Protein AF-A0A3B8ZBS7-F1 (afdb_monomer)

Radius of gyration: 27.01 Å; Cα contacts (8 Å, |Δi|>4): 220; chains: 1; bounding box: 91×48×86 Å

Secondary structure (DSSP, 8-state):
--HHHHHHHHHH-HHHHHHHHHHHHHHHHHHHHHTT-S-TTGGGS--HHHHHHHHHHHHHS-HHHHHHHH-HHHHHHHHHHHHHHHH-HHHHHHHHHHHHHHHHHHHHHTT-S-HHHHHHHHHHTT-GGGHHHHHHHHHHHHHHTTHHHHHHHHHHHHHHHHHHS-THHHHHHHHHHHHHHHHHHHHHHHHS-S-GGGGHHHHHHHT-TTTHHHHHHHHHTTT-HHHHHHHHHHHHHHHHHT-TTT--TT-HHHHHHHHHHHHHHHHHHHHHHHHHHHHTTS-SS----------------HHHHHHHHHHHHHHHHTT-S-TTS----TTS-S--------

pLDDT: mean 75.58, std 16.88, range [32.09, 94.12]

Structure (mmCIF, N/CA/C/O backbone):
data_AF-A0A3B8ZBS7-F1
#
_entry.id   AF-A0A3B8ZBS7-F1
#
loop_
_atom_site.group_PDB
_atom_site.id
_atom_site.type_symbol
_atom_site.label_atom_id
_atom_site.label_alt_id
_atom_site.label_comp_id
_atom_site.label_asym_id
_atom_site.label_entity_id
_atom_site.label_seq_id
_atom_site.pdbx_PDB_ins_code
_atom_site.Cartn_x
_atom_site.Cartn_y
_atom_site.Cartn_z
_atom_site.occupancy
_atom_site.B_iso_or_equiv
_atom_site.auth_seq_id
_atom_site.auth_comp_id
_atom_site.auth_asym_id
_atom_site.auth_atom_id
_atom_site.pdbx_PDB_model_num
ATOM 1 N N . GLN A 1 1 ? -24.365 -23.928 38.817 1.00 59.25 1 GLN A N 1
ATOM 2 C CA . GLN A 1 1 ? -25.110 -22.772 39.366 1.00 59.25 1 GLN A CA 1
ATOM 3 C C . GLN A 1 1 ? -26.061 -22.275 38.293 1.00 59.25 1 GLN A C 1
ATOM 5 O O . GLN A 1 1 ? -25.621 -22.115 37.160 1.00 59.25 1 GLN A O 1
ATOM 10 N N . SER A 1 2 ? -27.344 -22.111 38.612 1.00 76.88 2 SER A N 1
ATOM 11 C CA . SER A 1 2 ? -28.356 -21.689 37.639 1.00 76.88 2 SER A CA 1
ATOM 12 C C . SER A 1 2 ? -28.142 -20.222 37.246 1.00 76.88 2 SER A C 1
ATOM 14 O O . SER A 1 2 ? -27.811 -19.394 38.093 1.00 76.88 2 SER A O 1
ATOM 16 N N . PHE A 1 3 ? -28.347 -19.875 35.971 1.00 76.06 3 PHE A N 1
A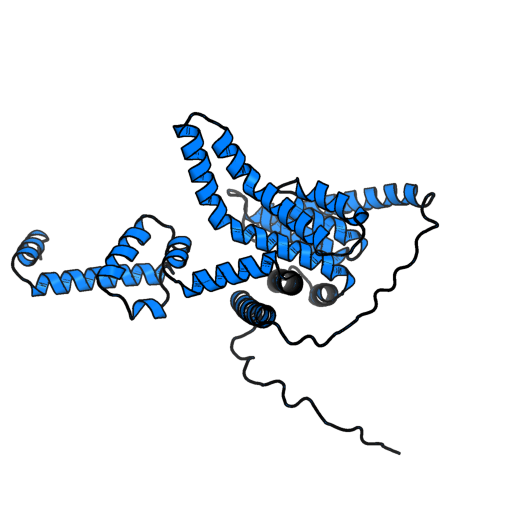TOM 17 C CA . PHE A 1 3 ? -28.244 -18.497 35.455 1.00 76.06 3 PHE A CA 1
ATOM 18 C C . PHE A 1 3 ? -29.129 -17.507 36.242 1.00 76.06 3 PHE A C 1
ATOM 20 O O . PHE A 1 3 ? -28.772 -16.344 36.432 1.00 76.06 3 PHE A O 1
ATOM 27 N N . ARG A 1 4 ? -30.257 -17.992 36.782 1.00 76.00 4 ARG A N 1
ATOM 28 C CA . ARG A 1 4 ? -31.161 -17.222 37.650 1.00 76.00 4 ARG A CA 1
ATOM 29 C C . ARG A 1 4 ? -30.526 -16.822 38.986 1.00 76.00 4 ARG A C 1
ATOM 31 O O . ARG A 1 4 ? -30.720 -15.688 39.420 1.00 76.00 4 ARG A O 1
ATOM 38 N N . ASP A 1 5 ? -29.729 -17.697 39.596 1.00 76.94 5 ASP A N 1
ATOM 39 C CA . ASP A 1 5 ? -29.066 -17.411 40.877 1.00 76.94 5 ASP A CA 1
ATOM 40 C C . ASP A 1 5 ? -27.982 -16.341 40.707 1.00 76.94 5 ASP A C 1
ATOM 42 O O . ASP A 1 5 ? -27.814 -15.464 41.556 1.00 76.94 5 ASP A O 1
ATOM 46 N N . GLN A 1 6 ? -27.294 -16.357 39.561 1.00 73.38 6 GLN A N 1
ATOM 47 C CA . GLN A 1 6 ? -26.292 -15.350 39.209 1.00 73.38 6 GLN A CA 1
ATOM 48 C C . GLN A 1 6 ? -26.925 -13.969 38.986 1.00 73.38 6 GLN A C 1
ATOM 50 O O . GLN A 1 6 ? -26.399 -12.975 39.484 1.00 73.38 6 GLN A O 1
ATOM 55 N N . LEU A 1 7 ? -28.080 -13.887 38.314 1.00 75.19 7 LEU A N 1
ATOM 56 C CA . LEU A 1 7 ? -28.812 -12.623 38.138 1.00 75.19 7 LEU A CA 1
ATOM 57 C C . LEU A 1 7 ? -29.302 -12.042 39.474 1.00 75.19 7 LEU A C 1
ATOM 59 O O . LEU A 1 7 ? -29.168 -10.840 39.710 1.00 75.19 7 LEU A O 1
ATOM 63 N N . GLY A 1 8 ? -29.799 -12.890 40.381 1.00 75.25 8 GLY A N 1
ATOM 64 C CA . GLY A 1 8 ? -30.210 -12.465 41.722 1.00 75.25 8 GLY A CA 1
ATOM 65 C C . GLY A 1 8 ? -29.054 -11.891 42.552 1.00 75.25 8 GLY A C 1
ATOM 66 O O . GLY A 1 8 ? -29.226 -10.891 43.254 1.00 75.25 8 GLY A O 1
ATOM 67 N N . GLN A 1 9 ? -27.856 -12.472 42.434 1.00 74.62 9 GLN A N 1
ATOM 68 C CA . GLN A 1 9 ? -26.653 -11.984 43.118 1.00 74.62 9 GLN A CA 1
ATOM 69 C C . GLN A 1 9 ? -26.124 -10.666 42.536 1.00 74.62 9 GLN A C 1
ATOM 71 O O . GLN A 1 9 ? -25.677 -9.811 43.301 1.00 74.62 9 GLN A O 1
ATOM 76 N N . ILE A 1 10 ? -26.252 -10.445 41.221 1.00 76.56 10 ILE A N 1
ATOM 77 C CA . ILE A 1 10 ? -25.898 -9.167 40.573 1.00 76.56 10 ILE A CA 1
ATOM 78 C C . ILE A 1 10 ? -26.710 -8.009 41.162 1.00 76.56 10 ILE A C 1
ATOM 80 O O . ILE A 1 10 ? -26.159 -6.939 41.408 1.00 76.56 10 ILE A O 1
ATOM 84 N N . CYS A 1 11 ? -28.001 -8.193 41.429 1.00 76.31 11 CYS A N 1
ATOM 85 C CA . CYS A 1 11 ? -28.818 -7.123 42.005 1.00 76.31 11 CYS A CA 1
ATOM 86 C C . CYS A 1 11 ? -28.497 -6.859 43.485 1.00 76.31 11 CYS A C 1
ATOM 88 O O . CYS A 1 11 ? -28.577 -5.713 43.928 1.00 76.31 11 CYS A O 1
ATOM 90 N N . ARG A 1 12 ? -28.120 -7.894 44.248 1.00 82.88 12 ARG A N 1
ATOM 91 C CA . ARG A 1 12 ? -28.005 -7.812 45.714 1.00 82.88 12 ARG A CA 1
ATOM 92 C C . ARG A 1 12 ? -26.617 -7.441 46.226 1.00 82.88 12 ARG A C 1
ATOM 94 O O . ARG A 1 12 ? -26.536 -6.730 47.222 1.00 82.88 12 ARG A O 1
ATOM 101 N N . SER A 1 13 ? -25.528 -7.867 45.581 1.00 87.31 13 SER A N 1
ATOM 102 C CA . SER A 1 13 ? -24.177 -7.639 46.116 1.00 87.31 13 SER A CA 1
ATOM 103 C C . SER A 1 13 ? -23.327 -6.715 45.238 1.00 87.31 13 SER A C 1
ATOM 105 O O . SER A 1 13 ? -23.256 -6.800 44.009 1.00 87.31 13 SER A O 1
ATOM 107 N N . ARG A 1 14 ? -22.680 -5.739 45.884 1.00 86.50 14 ARG A N 1
ATOM 108 C CA . ARG A 1 14 ? -21.800 -4.766 45.216 1.00 86.50 14 ARG A CA 1
ATOM 109 C C . ARG A 1 14 ? -20.500 -5.415 44.740 1.00 86.50 14 ARG A C 1
ATOM 111 O O . ARG A 1 14 ? -20.030 -5.091 43.653 1.00 86.50 14 ARG A O 1
ATOM 118 N N . GLU A 1 15 ? -19.957 -6.338 45.523 1.00 85.69 15 GLU A N 1
ATOM 119 C CA . GLU A 1 15 ? -18.716 -7.051 45.209 1.00 85.69 15 GLU A CA 1
ATOM 120 C C . GLU A 1 15 ? -18.878 -7.966 43.997 1.00 85.69 15 GLU A C 1
ATOM 122 O O . GLU A 1 15 ? -18.064 -7.909 43.076 1.00 85.69 15 GLU A O 1
ATOM 127 N N . PHE A 1 16 ? -19.979 -8.722 43.921 1.00 85.00 16 PHE A N 1
ATOM 128 C CA . PHE A 1 16 ? -20.250 -9.582 42.769 1.00 85.00 16 PHE A CA 1
ATOM 129 C C . PHE A 1 16 ? -20.405 -8.767 41.483 1.00 85.00 16 PHE A C 1
ATOM 131 O O . PHE A 1 16 ? -19.836 -9.128 40.456 1.00 85.00 16 PHE A O 1
ATOM 138 N N . ARG A 1 17 ? -21.086 -7.610 41.535 1.00 83.94 17 ARG A N 1
ATOM 139 C CA . ARG A 1 17 ? -21.149 -6.671 40.399 1.00 83.94 17 ARG A CA 1
ATOM 140 C C . ARG A 1 17 ? -19.770 -6.199 39.954 1.00 83.94 17 ARG A C 1
ATOM 142 O O . ARG A 1 17 ? -19.512 -6.123 38.754 1.00 83.94 17 ARG A O 1
ATOM 149 N N . GLN A 1 18 ? -18.885 -5.873 40.896 1.00 86.69 18 GLN A N 1
ATOM 150 C CA . GLN A 1 18 ? -17.526 -5.437 40.572 1.00 86.69 18 GLN A CA 1
ATOM 151 C C . GLN A 1 18 ? -16.706 -6.564 39.943 1.00 86.69 18 GLN A C 1
ATOM 153 O O . GLN A 1 18 ? -16.075 -6.334 38.913 1.00 86.69 18 GLN A O 1
ATOM 158 N N . GLN A 1 19 ? -16.770 -7.776 40.496 1.00 87.31 19 GLN A N 1
ATOM 159 C CA . GLN A 1 19 ? -16.069 -8.942 39.956 1.00 87.31 19 GLN A CA 1
ATOM 160 C C . GLN A 1 19 ? -16.598 -9.341 38.571 1.00 87.31 19 GLN A C 1
ATOM 162 O O . GLN A 1 19 ? -15.808 -9.586 37.660 1.00 87.31 19 GLN A O 1
ATOM 167 N N . ALA A 1 20 ? -17.919 -9.353 38.371 1.00 86.12 20 ALA A N 1
ATOM 168 C CA . ALA A 1 20 ? -18.532 -9.644 37.075 1.00 86.12 20 ALA A CA 1
ATOM 169 C C . ALA A 1 20 ? -18.132 -8.605 36.015 1.00 86.12 20 ALA A C 1
ATOM 171 O O . ALA A 1 20 ? -17.733 -8.967 34.909 1.00 86.12 20 ALA A O 1
ATOM 172 N N . CYS A 1 21 ? -18.153 -7.319 36.377 1.00 87.00 21 CYS A N 1
ATOM 173 C CA . CYS A 1 21 ? -17.716 -6.233 35.502 1.00 87.00 21 CYS A CA 1
ATOM 174 C C . CYS A 1 21 ? -16.225 -6.351 35.146 1.00 87.00 21 CYS A C 1
ATOM 176 O O . CYS A 1 21 ? -15.863 -6.230 33.980 1.00 87.00 21 CYS A O 1
ATOM 178 N N . GLN A 1 22 ? -15.358 -6.660 36.116 1.00 87.88 22 GLN A N 1
ATOM 179 C CA . GLN A 1 22 ? -13.926 -6.870 35.872 1.00 87.88 22 GLN A CA 1
ATOM 180 C C . GLN A 1 22 ? -13.660 -8.064 34.950 1.00 87.88 22 GLN A C 1
ATOM 182 O O . GLN A 1 22 ? -12.844 -7.948 34.038 1.00 87.88 22 GLN A O 1
ATOM 187 N N . ARG A 1 23 ? -14.363 -9.186 35.145 1.00 88.25 23 ARG A N 1
ATOM 188 C CA . ARG A 1 23 ? -14.248 -10.368 34.274 1.00 88.25 23 ARG A CA 1
ATOM 189 C C . ARG A 1 23 ? -14.669 -10.055 32.843 1.00 88.25 23 ARG A C 1
ATOM 191 O O . ARG A 1 23 ? -13.954 -10.411 31.912 1.00 88.25 23 ARG A O 1
ATOM 198 N N . TRP A 1 24 ? -15.788 -9.356 32.675 1.00 89.06 24 TRP A N 1
ATOM 199 C CA . TRP A 1 24 ? -16.268 -8.941 31.359 1.00 89.06 24 TRP A CA 1
ATOM 200 C C . TRP A 1 24 ? -15.286 -7.990 30.661 1.00 89.06 24 TRP A C 1
ATOM 202 O O . TRP A 1 24 ? -14.886 -8.240 29.526 1.00 89.06 24 TRP A O 1
ATOM 212 N N . ILE A 1 25 ? -14.818 -6.959 31.369 1.00 88.81 25 ILE A N 1
ATOM 213 C CA . ILE A 1 25 ? -13.809 -6.016 30.870 1.00 88.81 25 ILE A CA 1
ATOM 214 C C . ILE A 1 25 ? -12.517 -6.748 30.462 1.00 88.81 25 ILE A C 1
ATOM 216 O O . ILE A 1 25 ? -11.933 -6.436 29.424 1.00 88.81 25 ILE A O 1
ATOM 220 N N . ALA A 1 26 ? -12.064 -7.720 31.258 1.00 88.38 26 ALA A N 1
ATOM 221 C CA . ALA A 1 26 ? -10.860 -8.496 30.971 1.00 88.38 26 ALA A CA 1
ATOM 222 C C . ALA A 1 26 ? -11.019 -9.393 29.733 1.00 88.38 26 ALA A C 1
ATOM 224 O O . ALA A 1 26 ? -10.100 -9.461 28.915 1.00 88.38 26 ALA A O 1
ATOM 225 N N . ALA A 1 27 ? -12.177 -10.041 29.573 1.00 90.31 27 ALA A N 1
ATOM 226 C CA . ALA A 1 27 ? -12.484 -10.864 28.405 1.00 90.31 27 ALA A CA 1
ATOM 227 C C . ALA A 1 27 ? -12.485 -10.026 27.118 1.00 90.31 27 ALA A C 1
ATOM 229 O O . ALA A 1 27 ? -11.786 -10.359 26.161 1.00 90.31 27 ALA A O 1
ATOM 230 N N . GLU A 1 28 ? -13.178 -8.887 27.136 1.00 91.19 28 GLU A N 1
ATOM 231 C CA . GLU A 1 28 ? -13.269 -7.979 25.991 1.00 91.19 28 GLU A CA 1
ATOM 232 C C . GLU A 1 28 ? -11.895 -7.377 25.633 1.00 91.19 28 GLU A C 1
ATOM 234 O O . GLU A 1 28 ? -11.507 -7.316 24.467 1.00 91.19 28 GLU A O 1
ATOM 239 N N . MET A 1 29 ? -11.090 -7.003 26.635 1.00 88.94 29 MET A N 1
ATOM 240 C CA . MET A 1 29 ? -9.715 -6.550 26.399 1.00 88.94 29 MET A CA 1
ATOM 241 C C . MET A 1 29 ? -8.823 -7.636 25.788 1.00 88.94 29 MET A C 1
ATOM 243 O O . MET A 1 29 ? -7.926 -7.308 25.008 1.00 88.94 29 MET A O 1
ATOM 247 N N . SER A 1 30 ? -9.032 -8.906 26.141 1.00 88.44 30 SER A N 1
ATOM 248 C CA . SER A 1 30 ? -8.294 -10.025 25.547 1.00 88.44 30 SER A CA 1
ATOM 249 C C . SER A 1 30 ? -8.670 -10.203 24.074 1.00 88.44 30 SER A C 1
ATOM 251 O O . SER A 1 30 ? -7.783 -10.276 23.218 1.00 88.44 30 SER A O 1
ATOM 253 N N . ASP A 1 31 ? -9.965 -10.132 23.752 1.00 89.62 31 ASP A N 1
ATOM 254 C CA . ASP A 1 31 ? -10.441 -10.156 22.366 1.00 89.62 31 ASP A CA 1
ATOM 255 C C . ASP A 1 31 ? -9.852 -8.999 21.546 1.00 89.62 31 ASP A C 1
ATOM 257 O O . ASP A 1 31 ? -9.275 -9.207 20.475 1.00 89.62 31 ASP A O 1
ATOM 261 N N . TRP A 1 32 ? -9.866 -7.778 22.085 1.00 90.31 32 TRP A N 1
ATOM 262 C CA . TRP A 1 32 ? -9.289 -6.618 21.407 1.00 90.31 32 TRP A CA 1
ATOM 263 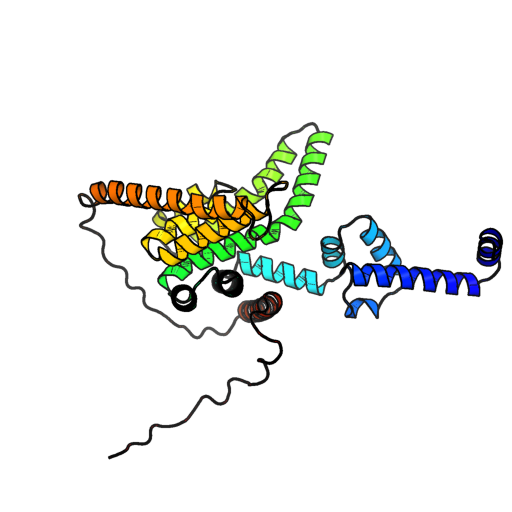C C . TRP A 1 32 ? -7.779 -6.742 21.177 1.00 90.31 32 TRP A C 1
ATOM 265 O O . TRP A 1 32 ? -7.276 -6.265 20.153 1.00 90.31 32 TRP A O 1
ATOM 275 N N . LYS A 1 33 ? -7.045 -7.386 22.088 1.00 88.56 33 LYS A N 1
ATOM 276 C CA . LYS A 1 33 ? -5.618 -7.685 21.893 1.00 88.56 33 LYS A CA 1
ATOM 277 C C . LYS A 1 33 ? -5.418 -8.701 20.773 1.00 88.56 33 LYS A C 1
ATOM 279 O O . LYS A 1 33 ? -4.600 -8.455 19.888 1.00 88.56 33 LYS A O 1
ATOM 284 N N . SER A 1 34 ? -6.194 -9.785 20.770 1.00 88.12 34 SER A N 1
ATOM 285 C CA . SER A 1 34 ? -6.122 -10.816 19.725 1.00 88.12 34 SER A CA 1
ATOM 286 C C . SER A 1 34 ? -6.442 -10.240 18.338 1.00 88.12 34 SER A C 1
ATOM 288 O O . SER A 1 34 ? -5.714 -10.465 17.373 1.00 88.12 34 SER A O 1
ATOM 290 N N . SER A 1 35 ? -7.441 -9.357 18.274 1.00 86.62 35 SER A N 1
ATOM 291 C CA . SER A 1 35 ? -7.880 -8.655 17.067 1.00 86.62 35 SER A CA 1
ATOM 292 C C . SER A 1 35 ? -6.981 -7.477 16.660 1.00 86.62 35 SER A C 1
ATOM 294 O O . SER A 1 35 ? -7.324 -6.738 15.734 1.00 86.62 35 SER A O 1
ATOM 296 N N . GLN A 1 36 ? -5.853 -7.244 17.346 1.00 87.00 36 GLN A N 1
ATOM 297 C CA . GLN A 1 36 ? -4.920 -6.136 17.077 1.00 87.00 36 GLN A CA 1
ATOM 298 C C . GLN A 1 36 ? -5.576 -4.742 17.122 1.00 87.00 36 GLN A C 1
ATOM 300 O O . GLN A 1 36 ? -5.103 -3.794 16.484 1.00 87.00 36 GLN A O 1
ATOM 305 N N . ARG A 1 37 ? -6.670 -4.605 17.882 1.00 85.81 37 ARG A N 1
ATOM 306 C CA . ARG A 1 37 ? -7.435 -3.362 18.057 1.00 85.81 37 ARG A CA 1
ATOM 307 C C . ARG A 1 37 ? -6.721 -2.370 18.969 1.00 85.81 37 ARG A C 1
ATOM 309 O O . ARG A 1 37 ? -6.857 -1.167 18.772 1.00 85.81 37 ARG A O 1
ATOM 316 N N . ILE A 1 38 ? -5.980 -2.868 19.955 1.00 86.19 38 ILE A N 1
ATOM 317 C CA . ILE A 1 38 ? -5.337 -2.061 20.996 1.00 86.19 38 ILE A CA 1
ATOM 318 C C . ILE A 1 38 ? -3.868 -2.462 21.110 1.00 86.19 38 ILE A C 1
ATOM 320 O O . ILE A 1 38 ? -3.530 -3.643 21.068 1.00 86.19 38 ILE A O 1
ATOM 324 N N . SER A 1 39 ? -2.994 -1.466 21.261 1.00 80.19 39 SER A N 1
ATOM 325 C CA . SER A 1 39 ? -1.572 -1.681 21.533 1.00 80.19 39 SER A CA 1
ATOM 326 C C . SER A 1 39 ? -1.355 -2.217 22.960 1.00 80.19 39 SER A C 1
ATOM 328 O O . SER A 1 39 ? -2.041 -1.767 23.886 1.00 80.19 39 SER A O 1
ATOM 330 N N . PRO A 1 40 ? -0.368 -3.104 23.195 1.00 74.31 40 PRO A N 1
ATOM 331 C CA . PRO A 1 40 ? -0.015 -3.564 24.540 1.00 74.31 40 PRO A CA 1
ATOM 332 C C . PRO A 1 40 ? 0.214 -2.407 25.523 1.00 74.31 40 PRO A C 1
ATOM 334 O O . PRO A 1 40 ? -0.211 -2.491 26.676 1.00 74.31 40 PRO A O 1
ATOM 337 N N . ALA A 1 41 ? 0.796 -1.300 25.047 1.00 74.56 41 ALA A N 1
ATOM 338 C CA . ALA A 1 41 ? 1.061 -0.102 25.841 1.00 74.56 41 ALA A CA 1
ATOM 339 C C . ALA A 1 41 ? -0.225 0.568 26.359 1.00 74.56 41 ALA A C 1
ATOM 341 O O . ALA A 1 41 ? -0.311 0.922 27.531 1.00 74.56 41 ALA A O 1
ATOM 342 N N . ILE A 1 42 ? -1.257 0.671 25.514 1.00 72.38 42 ILE A N 1
ATOM 343 C CA . ILE A 1 42 ? -2.534 1.321 25.856 1.00 72.38 42 ILE A CA 1
ATOM 344 C C . ILE A 1 42 ? -3.331 0.469 26.853 1.00 72.38 42 ILE A C 1
ATOM 346 O O . ILE A 1 42 ? -4.042 1.007 27.701 1.00 72.38 42 ILE A O 1
ATOM 350 N N . SER A 1 43 ? -3.172 -0.859 26.810 1.00 70.56 43 SER A N 1
ATOM 351 C CA . SER A 1 43 ? -3.912 -1.778 27.686 1.00 70.56 43 SER A CA 1
ATOM 352 C C . SER A 1 43 ? -3.642 -1.590 29.187 1.00 70.56 43 SER A C 1
ATOM 354 O O . SER A 1 43 ? -4.433 -2.052 30.002 1.00 70.56 43 SER A O 1
ATOM 356 N N . ARG A 1 44 ? -2.566 -0.883 29.563 1.00 70.62 44 ARG A N 1
ATOM 357 C CA . ARG A 1 44 ? -2.204 -0.610 30.964 1.00 70.62 44 ARG A CA 1
ATOM 358 C C . ARG A 1 44 ? -2.876 0.639 31.547 1.00 70.62 44 ARG A C 1
ATOM 360 O O . ARG A 1 44 ? -2.867 0.811 32.758 1.00 70.62 44 ARG A O 1
ATOM 367 N N . THR A 1 45 ? -3.466 1.504 30.719 1.00 75.44 45 THR A N 1
ATOM 368 C CA . THR A 1 45 ? -3.952 2.841 31.133 1.00 75.44 45 THR A CA 1
ATOM 369 C C . THR A 1 45 ? -5.465 3.016 30.935 1.00 75.44 45 THR A C 1
ATOM 371 O O . THR A 1 45 ? -5.962 4.131 30.730 1.00 75.44 45 THR A O 1
ATOM 374 N N . PHE A 1 46 ? -6.217 1.911 30.951 1.00 75.38 46 PHE A N 1
ATOM 375 C CA . PHE A 1 46 ? -7.657 1.916 30.704 1.00 75.38 46 PHE A CA 1
ATOM 376 C C . PHE A 1 46 ? -8.446 2.430 31.912 1.00 75.38 46 PHE A C 1
ATOM 378 O O . PHE A 1 46 ? -8.566 1.759 32.934 1.00 75.38 46 PHE A O 1
ATOM 385 N N . SER A 1 47 ? -9.044 3.614 31.772 1.00 82.62 47 SER A N 1
ATOM 386 C CA . SER A 1 47 ? -10.120 4.062 32.658 1.00 82.62 47 SER A CA 1
ATOM 387 C C . SER A 1 47 ? -11.453 3.430 32.237 1.00 82.62 47 SER A C 1
ATOM 389 O O . SER A 1 47 ? -11.638 3.053 31.076 1.00 82.62 47 SER A O 1
ATOM 391 N N . ARG A 1 48 ? -12.432 3.373 33.152 1.00 81.31 48 ARG A N 1
ATOM 392 C CA . ARG A 1 48 ? -13.796 2.893 32.843 1.00 81.31 48 ARG A CA 1
ATOM 393 C C . ARG A 1 48 ? -14.472 3.691 31.720 1.00 81.31 48 ARG A C 1
ATOM 395 O O . ARG A 1 48 ? -15.193 3.120 30.911 1.00 81.31 48 ARG A O 1
ATOM 402 N N . THR A 1 49 ? -14.206 4.994 31.633 1.00 84.12 49 THR A N 1
ATOM 403 C CA . THR A 1 49 ? -14.731 5.854 30.561 1.00 84.12 49 THR A CA 1
ATOM 404 C C . THR A 1 49 ? -14.121 5.521 29.202 1.00 84.12 49 THR A C 1
ATOM 406 O O . THR A 1 49 ? -14.849 5.367 28.223 1.00 84.12 49 THR A O 1
ATOM 409 N N . LYS A 1 50 ? -12.797 5.318 29.140 1.00 85.00 50 LYS A N 1
ATOM 410 C CA . LYS A 1 50 ? -12.116 4.862 27.920 1.00 85.00 50 LYS A CA 1
ATOM 411 C C . LYS A 1 50 ? -12.627 3.490 27.492 1.00 85.00 50 LYS A C 1
ATOM 413 O O . LYS A 1 50 ? -12.858 3.288 26.307 1.00 85.00 50 LYS A O 1
ATOM 418 N N . PHE A 1 51 ? -12.874 2.587 28.443 1.00 87.75 51 PHE A N 1
ATOM 419 C CA . PHE A 1 51 ? -13.483 1.290 28.157 1.00 87.75 51 PHE A CA 1
ATOM 420 C C . PHE A 1 51 ? -14.814 1.425 27.407 1.00 87.75 51 PHE A C 1
ATOM 422 O O . PHE A 1 51 ? -14.967 0.813 26.354 1.00 87.75 51 PHE A O 1
ATOM 429 N N . GLY A 1 52 ? -15.729 2.276 27.882 1.00 88.81 52 GLY A N 1
ATOM 430 C CA . GLY A 1 52 ? -17.010 2.508 27.205 1.00 88.81 52 GLY A CA 1
ATOM 431 C C . GLY A 1 52 ? -16.854 3.019 25.766 1.00 88.81 52 GLY A C 1
ATOM 432 O O . GLY A 1 52 ? -17.510 2.512 24.859 1.00 88.81 52 GLY A O 1
ATOM 433 N N . ILE A 1 53 ? -15.936 3.965 25.536 1.00 88.94 53 ILE A N 1
ATOM 434 C CA . ILE A 1 53 ? -15.650 4.500 24.191 1.00 88.94 53 ILE A CA 1
ATOM 435 C C . ILE A 1 53 ? -15.080 3.408 23.276 1.00 88.94 53 ILE A C 1
ATOM 437 O O . ILE A 1 53 ? -15.540 3.241 22.148 1.00 88.94 53 ILE A O 1
ATOM 441 N N . HIS A 1 54 ? -14.097 2.646 23.758 1.00 90.00 54 HIS A N 1
ATOM 442 C CA . HIS A 1 54 ? -13.492 1.549 23.003 1.00 90.00 54 HIS A CA 1
ATOM 443 C C . HIS A 1 54 ? -14.493 0.436 22.687 1.00 90.00 54 HIS A C 1
ATOM 445 O O . HIS A 1 54 ? -14.456 -0.114 21.592 1.00 90.00 54 HIS A O 1
ATOM 451 N N . TRP A 1 55 ? -15.415 0.148 23.604 1.00 91.88 55 TRP A N 1
ATOM 452 C CA . TRP A 1 55 ? -16.490 -0.813 23.387 1.00 91.88 55 TRP A CA 1
ATOM 453 C C . TRP A 1 55 ? -17.481 -0.347 22.319 1.00 91.88 55 TRP A C 1
ATOM 455 O O . TRP A 1 55 ? -17.814 -1.096 21.401 1.00 91.88 55 TRP A O 1
ATOM 465 N N . LEU A 1 56 ? -17.889 0.922 22.356 1.00 91.50 56 LEU A N 1
ATOM 466 C CA . LEU A 1 56 ? -18.762 1.476 21.321 1.00 91.50 56 LEU A CA 1
ATOM 467 C C . LEU A 1 56 ? -18.078 1.466 19.941 1.00 91.50 56 LEU A C 1
ATOM 469 O O . LEU A 1 56 ? -18.684 1.113 18.923 1.00 91.50 56 LEU A O 1
ATOM 473 N N . LEU A 1 57 ? -16.791 1.818 19.898 1.00 88.38 57 LEU A N 1
ATOM 474 C CA . LEU A 1 57 ? -16.005 1.807 18.667 1.00 88.38 57 LEU A CA 1
ATOM 475 C C . LEU A 1 57 ? -15.717 0.391 18.161 1.00 88.38 57 LEU A C 1
ATOM 477 O O . LEU A 1 57 ? -15.687 0.187 16.946 1.00 88.38 57 LEU A O 1
ATOM 481 N N . SER A 1 58 ? -15.513 -0.593 19.041 1.00 91.00 58 SER A N 1
ATOM 482 C CA . SER A 1 58 ? -15.234 -1.973 18.627 1.00 91.00 58 SER A CA 1
ATOM 483 C C . SER A 1 58 ? -16.407 -2.573 17.851 1.00 91.00 58 SER A C 1
ATOM 485 O O . SER A 1 58 ? -16.184 -3.318 16.891 1.00 91.00 58 SER A O 1
ATOM 487 N N . ARG A 1 59 ? -17.634 -2.177 18.212 1.00 91.44 59 ARG A N 1
ATOM 488 C CA . ARG A 1 59 ? -18.874 -2.629 17.578 1.00 91.44 59 ARG A CA 1
ATOM 489 C C . ARG A 1 59 ? -19.156 -1.960 16.237 1.00 91.44 59 ARG A C 1
ATOM 491 O O . ARG A 1 59 ? -19.684 -2.603 15.338 1.00 91.44 59 ARG A O 1
ATOM 498 N N . THR A 1 60 ? -18.811 -0.683 16.108 1.00 88.50 60 THR A N 1
ATOM 499 C CA . THR A 1 60 ? -19.123 0.124 14.918 1.00 88.50 60 THR A CA 1
ATOM 500 C C . THR A 1 60 ? -18.018 0.098 13.869 1.00 88.50 60 THR A C 1
ATOM 502 O O . THR A 1 60 ? -18.291 0.286 12.686 1.00 88.50 60 THR A O 1
ATOM 505 N N . THR A 1 61 ? -16.766 -0.142 14.272 1.00 86.19 61 THR A N 1
ATOM 506 C CA . THR A 1 61 ? -15.614 0.007 13.378 1.00 86.19 61 THR A CA 1
ATOM 507 C C . THR A 1 61 ? -14.789 -1.277 13.230 1.00 86.19 61 THR A C 1
ATOM 509 O O . THR A 1 61 ? -14.562 -2.008 14.203 1.00 86.19 61 THR A O 1
ATOM 512 N N . PRO A 1 62 ? -14.259 -1.554 12.021 1.00 87.56 62 PRO A N 1
ATOM 513 C CA . PRO A 1 62 ? -13.251 -2.589 11.809 1.00 87.56 62 PRO A CA 1
ATOM 514 C C . PRO A 1 62 ? -11.986 -2.354 12.654 1.00 87.56 62 PRO A C 1
ATOM 516 O O . PRO A 1 62 ? -11.640 -1.197 12.923 1.00 87.56 62 PRO A O 1
ATOM 519 N N . PRO A 1 63 ? -11.209 -3.405 12.987 1.00 86.31 63 PRO A N 1
ATOM 520 C CA . PRO A 1 63 ? -10.047 -3.291 13.872 1.00 86.31 63 PRO A CA 1
ATOM 521 C C . PRO A 1 63 ? -9.029 -2.211 13.487 1.00 86.31 63 PRO A C 1
ATOM 523 O O . PRO A 1 63 ? -8.499 -1.505 14.343 1.00 86.31 63 PRO A O 1
ATOM 526 N N . ARG A 1 64 ? -8.786 -2.036 12.182 1.00 82.75 64 ARG A N 1
ATOM 527 C CA . ARG A 1 64 ? -7.829 -1.049 11.658 1.00 82.75 64 ARG A CA 1
ATOM 528 C C . ARG A 1 64 ? -8.281 0.397 11.853 1.00 82.75 64 ARG A C 1
ATOM 530 O O . ARG A 1 64 ? -7.432 1.258 12.072 1.00 82.75 64 ARG A O 1
ATOM 537 N N . ILE A 1 65 ? -9.585 0.653 11.733 1.00 83.81 65 ILE A N 1
ATOM 538 C CA . ILE A 1 65 ? -10.173 1.987 11.912 1.00 83.81 65 ILE A CA 1
ATOM 539 C C . ILE A 1 65 ? -10.253 2.292 13.402 1.00 83.81 65 ILE A C 1
ATOM 541 O O . ILE A 1 65 ? -9.817 3.362 13.814 1.00 83.81 65 ILE A O 1
ATOM 545 N N . HIS A 1 66 ? -10.689 1.318 14.204 1.00 88.06 66 HIS A N 1
ATOM 546 C CA . HIS A 1 66 ? -10.693 1.428 15.658 1.00 88.06 66 HIS A CA 1
ATOM 547 C C . HIS A 1 66 ? -9.321 1.862 16.182 1.00 88.06 66 HIS A C 1
ATOM 549 O O . HIS A 1 66 ? -9.209 2.908 16.815 1.00 88.06 66 HIS A O 1
ATOM 555 N N . ARG A 1 67 ? -8.260 1.131 15.810 1.00 86.00 67 ARG A N 1
ATOM 556 C CA . ARG A 1 67 ? -6.891 1.449 16.232 1.00 86.00 67 ARG A CA 1
ATOM 557 C C . ARG A 1 67 ? -6.443 2.839 15.779 1.00 86.00 67 ARG A C 1
ATOM 559 O O . ARG A 1 67 ? -5.768 3.526 16.531 1.00 86.00 67 ARG A O 1
ATOM 566 N N . TRP A 1 68 ? -6.826 3.271 14.578 1.00 84.75 68 TRP A N 1
ATOM 567 C CA . TRP A 1 68 ? -6.496 4.610 14.075 1.00 84.75 68 TRP A CA 1
ATOM 568 C C . TRP A 1 68 ? -7.221 5.739 14.829 1.00 84.75 68 TRP A C 1
ATOM 570 O O . TRP A 1 68 ? -6.657 6.814 15.036 1.00 84.75 68 TRP A O 1
ATOM 580 N N . LEU A 1 69 ? -8.460 5.506 15.266 1.00 85.62 69 LEU A N 1
ATOM 581 C CA . LEU A 1 69 ? -9.222 6.475 16.057 1.00 85.62 69 LEU A CA 1
ATOM 582 C C . LEU A 1 69 ? -8.691 6.580 17.490 1.00 85.62 69 LEU A C 1
ATOM 584 O O . LEU A 1 69 ? -8.625 7.680 18.043 1.00 85.62 69 LEU A O 1
ATOM 588 N N . THR A 1 70 ? -8.279 5.460 18.077 1.00 86.50 70 THR A N 1
ATOM 589 C CA . THR A 1 70 ? -7.937 5.403 19.502 1.00 86.50 70 THR A CA 1
ATOM 590 C C . THR A 1 70 ? -6.463 5.646 19.796 1.00 86.50 70 THR A C 1
ATOM 592 O O . THR A 1 70 ? -6.135 6.206 20.837 1.00 86.50 70 THR A O 1
ATOM 595 N N . ASP A 1 71 ? -5.565 5.233 18.902 1.00 87.25 71 ASP A N 1
ATOM 596 C CA . ASP A 1 71 ? -4.122 5.375 19.088 1.00 87.25 71 ASP A CA 1
ATOM 597 C C . ASP A 1 71 ? -3.622 6.651 18.397 1.00 87.25 71 ASP A C 1
ATOM 599 O O . ASP A 1 71 ? -3.490 6.724 17.169 1.00 87.25 71 ASP A O 1
ATOM 603 N N . SER A 1 72 ? -3.364 7.689 19.197 1.00 85.00 72 SER A N 1
ATOM 604 C CA . SER A 1 72 ? -2.903 8.980 18.688 1.00 85.00 72 SER A CA 1
ATOM 605 C C . SER A 1 72 ? -1.519 8.902 18.052 1.00 85.00 72 SER A C 1
ATOM 607 O O . SER A 1 72 ? -1.278 9.634 17.094 1.00 85.00 72 SER A O 1
ATOM 609 N N . GLN A 1 73 ? -0.632 8.028 18.539 1.00 86.69 73 GLN A N 1
ATOM 610 C CA . GLN A 1 73 ? 0.719 7.880 17.993 1.00 86.69 73 GLN A CA 1
ATOM 611 C C . GLN A 1 73 ? 0.651 7.266 16.597 1.00 86.69 73 GLN A C 1
ATOM 613 O O . GLN A 1 73 ? 1.166 7.846 15.645 1.00 86.69 73 GLN A O 1
ATOM 618 N N . ILE A 1 74 ? -0.102 6.175 16.433 1.00 84.19 74 ILE A N 1
ATOM 619 C CA . ILE A 1 74 ? -0.299 5.545 15.117 1.00 84.19 74 ILE A CA 1
ATOM 620 C C . ILE A 1 74 ? -0.984 6.502 14.142 1.00 84.19 74 ILE A C 1
ATOM 622 O O . ILE A 1 74 ? -0.651 6.530 12.953 1.00 84.19 74 ILE A O 1
ATOM 626 N N . ARG A 1 75 ? -1.949 7.295 14.621 1.00 86.62 75 ARG A N 1
ATOM 627 C CA . ARG A 1 75 ? -2.591 8.323 13.799 1.00 86.62 75 ARG A CA 1
ATOM 628 C C . ARG A 1 75 ? -1.588 9.378 13.339 1.00 86.62 75 ARG A C 1
ATOM 630 O O . ARG A 1 75 ? -1.555 9.672 12.146 1.00 86.62 75 ARG A O 1
ATOM 637 N N . GLN A 1 76 ? -0.784 9.924 14.250 1.00 87.50 76 GLN A N 1
ATOM 638 C CA . GLN A 1 76 ? 0.238 10.923 13.929 1.00 87.50 76 GLN A CA 1
ATOM 639 C C . GLN A 1 76 ? 1.293 10.369 12.969 1.00 87.50 76 GLN A C 1
ATOM 641 O O . GLN A 1 76 ? 1.608 11.036 11.985 1.00 87.50 76 GLN A O 1
ATOM 646 N N . ASP A 1 77 ? 1.773 9.143 13.184 1.00 86.81 77 ASP A N 1
ATOM 647 C CA . ASP A 1 77 ? 2.738 8.492 12.295 1.00 86.81 77 ASP A CA 1
ATOM 648 C C . ASP A 1 77 ? 2.162 8.332 10.889 1.00 86.81 77 ASP A C 1
ATOM 650 O O . ASP A 1 77 ? 2.789 8.732 9.910 1.00 86.81 77 ASP A O 1
ATOM 654 N N . ARG A 1 78 ? 0.928 7.829 10.760 1.00 84.44 78 ARG A N 1
ATOM 655 C CA . ARG A 1 78 ? 0.280 7.679 9.448 1.00 84.44 78 ARG A CA 1
ATOM 656 C C . ARG A 1 78 ? 0.057 9.012 8.746 1.00 84.44 78 ARG A C 1
ATOM 658 O O . ARG A 1 78 ? 0.354 9.106 7.558 1.00 84.44 78 ARG A O 1
ATOM 665 N N . LEU A 1 79 ? -0.429 10.031 9.455 1.00 84.56 79 LEU A N 1
ATOM 666 C CA . LEU A 1 79 ? -0.616 11.367 8.882 1.00 84.56 79 LEU A CA 1
ATOM 667 C C . LEU A 1 79 ? 0.721 11.983 8.457 1.00 84.56 79 LEU A C 1
ATOM 669 O O . LEU A 1 79 ? 0.812 12.539 7.366 1.00 84.56 79 LEU A O 1
ATOM 673 N N . THR A 1 80 ? 1.771 11.815 9.262 1.00 87.94 80 THR A N 1
ATOM 674 C CA . THR A 1 80 ? 3.128 12.271 8.928 1.00 87.94 80 THR A CA 1
ATOM 675 C C . THR A 1 80 ? 3.655 11.552 7.689 1.00 87.94 80 THR A C 1
ATOM 677 O O . THR A 1 80 ? 4.136 12.212 6.772 1.00 87.94 80 THR A O 1
ATOM 680 N N . ARG A 1 81 ? 3.508 10.221 7.596 1.00 87.12 81 ARG A N 1
ATOM 681 C CA . ARG A 1 81 ? 3.866 9.451 6.387 1.00 87.12 81 ARG A CA 1
ATOM 682 C C . ARG A 1 81 ? 3.102 9.951 5.168 1.00 87.12 81 ARG A C 1
ATOM 684 O O . ARG A 1 81 ? 3.702 10.152 4.120 1.00 87.12 81 ARG A O 1
ATOM 691 N N . MET A 1 82 ? 1.793 10.164 5.292 1.00 82.38 82 MET A N 1
ATOM 692 C CA . MET A 1 82 ? 0.961 10.674 4.198 1.00 82.38 82 MET A CA 1
ATOM 693 C C . MET A 1 82 ? 1.417 12.063 3.744 1.00 82.38 82 MET A C 1
ATOM 695 O O . MET A 1 82 ? 1.562 12.290 2.545 1.00 82.38 82 MET A O 1
ATOM 699 N N . ALA A 1 83 ? 1.694 12.969 4.684 1.00 83.56 83 ALA A N 1
ATOM 700 C CA . ALA A 1 83 ? 2.210 14.300 4.385 1.00 83.56 83 ALA A CA 1
ATOM 701 C C . ALA A 1 83 ? 3.576 14.224 3.687 1.00 83.56 83 ALA A C 1
ATOM 703 O O . ALA A 1 83 ? 3.765 14.825 2.631 1.00 83.56 83 ALA A O 1
ATOM 704 N N . LEU A 1 84 ? 4.499 13.410 4.206 1.00 86.62 84 LEU A N 1
ATOM 705 C CA . LEU A 1 84 ? 5.810 13.174 3.598 1.00 86.62 84 LEU A CA 1
ATOM 706 C C . LEU A 1 84 ? 5.699 12.584 2.188 1.00 86.62 84 LEU A C 1
ATOM 708 O O . LEU A 1 84 ? 6.424 13.008 1.294 1.00 86.62 84 LEU A O 1
ATOM 712 N N . LEU A 1 85 ? 4.763 11.663 1.952 1.00 82.69 85 LEU A N 1
ATOM 713 C CA . LEU A 1 85 ? 4.505 11.098 0.624 1.00 82.69 85 LEU A CA 1
ATOM 714 C C . LEU A 1 85 ? 3.925 12.109 -0.355 1.00 82.69 85 LEU A C 1
ATOM 716 O O . LEU A 1 85 ? 4.097 11.931 -1.556 1.00 82.69 85 LEU A O 1
ATOM 720 N N . CYS A 1 86 ? 3.253 13.152 0.121 1.00 78.50 86 CYS A N 1
ATOM 721 C CA . CYS A 1 86 ? 2.741 14.212 -0.742 1.00 78.50 86 CYS A CA 1
ATOM 722 C C . CYS A 1 86 ? 3.803 15.286 -1.012 1.00 78.50 86 CYS A C 1
ATOM 724 O O . CYS A 1 86 ? 3.870 15.805 -2.123 1.00 78.50 86 CYS A O 1
ATOM 726 N N . VAL A 1 87 ? 4.642 15.599 -0.018 1.00 79.06 87 VAL A N 1
ATOM 727 C CA . VAL A 1 87 ? 5.486 16.804 -0.029 1.00 79.06 87 VAL A CA 1
ATOM 728 C C . VAL A 1 87 ? 6.972 16.517 -0.254 1.00 79.06 87 VAL A C 1
ATOM 730 O O . VAL A 1 87 ? 7.646 17.354 -0.841 1.00 79.06 87 VAL A O 1
ATOM 733 N N . SER A 1 88 ? 7.506 15.367 0.175 1.00 83.81 88 SER A N 1
ATOM 734 C CA . SER A 1 88 ? 8.950 15.083 0.158 1.00 83.81 88 SER A CA 1
ATOM 735 C C . SER A 1 88 ? 9.353 14.151 -0.998 1.00 83.81 88 SER A C 1
ATOM 737 O O . SER A 1 88 ? 9.120 12.940 -0.923 1.00 83.81 88 SER A O 1
ATOM 739 N N . PRO A 1 89 ? 10.030 14.662 -2.051 1.00 81.25 89 PRO A N 1
ATOM 740 C CA . PRO A 1 89 ? 10.490 13.847 -3.179 1.00 81.25 89 PRO A CA 1
ATOM 741 C C . PRO A 1 89 ? 11.494 12.770 -2.765 1.00 81.25 89 PRO A C 1
ATOM 743 O O . PRO A 1 89 ? 11.456 11.653 -3.277 1.00 81.25 89 PRO A O 1
ATOM 746 N N . ARG A 1 90 ? 12.372 13.102 -1.809 1.00 85.94 90 ARG A N 1
ATOM 747 C CA . ARG A 1 90 ? 13.359 12.169 -1.252 1.00 85.94 90 ARG A CA 1
ATOM 748 C C . ARG A 1 90 ? 12.666 11.011 -0.544 1.00 85.94 90 ARG A C 1
ATOM 750 O O . ARG A 1 90 ? 12.981 9.857 -0.815 1.00 85.94 90 ARG A O 1
ATOM 757 N N . PHE A 1 91 ? 11.669 11.312 0.296 1.00 87.94 91 PHE A N 1
ATOM 758 C CA . PHE A 1 91 ? 10.890 10.280 0.980 1.00 87.94 91 PHE A CA 1
ATOM 759 C C . PHE A 1 91 ? 10.133 9.394 -0.011 1.00 87.94 91 PHE A C 1
ATOM 761 O O . PHE A 1 91 ? 10.164 8.178 0.125 1.00 87.94 91 PHE A O 1
ATOM 768 N N . GLN A 1 92 ? 9.488 9.980 -1.026 1.00 87.06 92 GLN A N 1
ATOM 769 C CA . GLN A 1 92 ? 8.792 9.228 -2.079 1.00 87.06 92 GLN A CA 1
ATOM 770 C C . GLN A 1 92 ? 9.728 8.246 -2.793 1.00 87.06 92 GLN A C 1
ATOM 772 O O . GLN A 1 92 ? 9.355 7.093 -3.008 1.00 87.06 92 GLN A O 1
ATOM 777 N N . CYS A 1 93 ? 10.933 8.698 -3.146 1.00 87.50 93 CYS A N 1
ATOM 778 C CA . CYS A 1 93 ? 11.927 7.873 -3.816 1.00 87.50 93 CYS A CA 1
ATOM 779 C C . CYS A 1 93 ? 12.397 6.716 -2.924 1.00 87.50 93 CYS A C 1
ATOM 781 O O . CYS A 1 93 ? 12.270 5.555 -3.31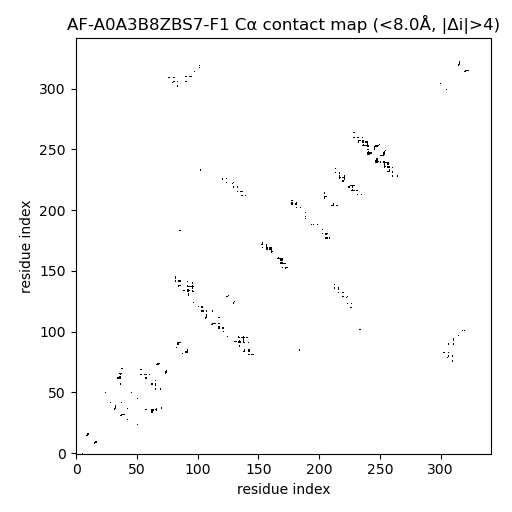1 1.00 87.50 93 CYS A O 1
ATOM 783 N N . GLU A 1 94 ? 12.850 7.001 -1.702 1.00 89.94 94 GLU A N 1
ATOM 784 C CA . GLU A 1 94 ? 13.318 5.959 -0.781 1.00 89.94 94 GLU A CA 1
ATOM 785 C C . GLU A 1 94 ? 12.206 4.984 -0.390 1.00 89.94 94 GLU A C 1
ATOM 787 O O . GLU A 1 94 ? 12.408 3.770 -0.375 1.00 89.94 94 GLU A O 1
ATOM 792 N N . PHE A 1 95 ? 10.992 5.484 -0.163 1.00 89.88 95 PHE A N 1
ATOM 793 C CA . PHE A 1 95 ? 9.827 4.642 0.080 1.00 89.88 95 PHE A CA 1
ATOM 794 C C . PHE A 1 95 ? 9.544 3.711 -1.107 1.00 89.88 95 PHE A C 1
ATOM 796 O O . PHE A 1 95 ? 9.327 2.511 -0.920 1.00 89.88 95 PHE A O 1
ATOM 803 N N . GLY A 1 96 ? 9.598 4.239 -2.334 1.00 89.00 96 GLY A N 1
ATOM 804 C CA . GLY A 1 96 ? 9.498 3.446 -3.556 1.00 89.00 96 GLY A CA 1
ATOM 805 C C . GLY A 1 96 ? 10.585 2.369 -3.631 1.00 89.00 96 GLY A C 1
ATOM 806 O O . GLY A 1 96 ? 10.262 1.201 -3.853 1.00 89.00 96 GLY A O 1
ATOM 807 N N . ARG A 1 97 ? 11.850 2.725 -3.362 1.00 91.06 97 ARG A N 1
ATOM 808 C CA . ARG A 1 97 ? 12.985 1.783 -3.325 1.00 91.06 97 ARG A CA 1
ATOM 809 C C . ARG A 1 97 ? 12.751 0.659 -2.321 1.00 91.06 97 ARG A C 1
ATOM 811 O O . ARG A 1 97 ? 12.906 -0.507 -2.678 1.00 91.06 97 ARG A O 1
ATOM 818 N N . LEU A 1 98 ? 12.347 0.975 -1.089 1.00 91.56 98 LEU A N 1
ATOM 819 C CA . LEU A 1 98 ? 12.079 -0.026 -0.049 1.00 91.56 98 LEU A CA 1
ATOM 820 C C . LEU A 1 98 ? 10.970 -0.999 -0.464 1.00 91.56 98 LEU A C 1
ATOM 822 O O . LEU A 1 98 ? 11.120 -2.212 -0.305 1.00 91.56 98 LEU A O 1
ATOM 826 N N . LEU A 1 99 ? 9.883 -0.490 -1.046 1.00 89.44 99 LEU A N 1
ATOM 827 C CA . LEU A 1 99 ? 8.790 -1.331 -1.533 1.00 89.44 99 LEU A CA 1
ATOM 828 C C . LEU A 1 99 ? 9.229 -2.261 -2.666 1.00 89.44 99 LEU A C 1
ATOM 830 O O . LEU A 1 99 ? 8.853 -3.434 -2.670 1.00 89.44 99 LEU A O 1
ATOM 834 N N . LEU A 1 100 ? 10.026 -1.763 -3.613 1.00 90.50 100 LEU A N 1
ATOM 835 C CA . LEU A 1 100 ? 10.548 -2.582 -4.706 1.00 90.50 100 LEU A CA 1
ATOM 836 C C . LEU A 1 100 ? 11.548 -3.625 -4.206 1.00 90.50 100 LEU A C 1
ATOM 838 O O . LEU A 1 100 ? 11.456 -4.785 -4.602 1.00 90.50 100 LEU A O 1
ATOM 842 N N . ARG A 1 101 ? 12.432 -3.263 -3.270 1.00 93.12 101 ARG A N 1
ATOM 843 C CA . ARG A 1 101 ? 13.351 -4.213 -2.622 1.00 93.12 101 ARG A CA 1
ATOM 844 C C . ARG A 1 101 ? 12.604 -5.313 -1.878 1.00 93.12 101 ARG A C 1
ATOM 846 O O . ARG A 1 101 ? 13.009 -6.471 -1.960 1.00 93.12 101 ARG A O 1
ATOM 853 N N . LYS A 1 102 ? 11.506 -4.982 -1.188 1.00 93.19 102 LYS A N 1
ATOM 854 C CA . LYS A 1 102 ? 10.642 -5.996 -0.575 1.00 93.19 102 LYS A CA 1
ATOM 855 C C . LYS A 1 102 ? 10.090 -6.953 -1.628 1.00 93.19 102 LYS A C 1
ATOM 857 O O . LYS A 1 102 ? 10.233 -8.156 -1.470 1.00 93.19 102 LYS A O 1
ATOM 862 N N . ARG A 1 103 ? 9.522 -6.435 -2.721 1.00 91.75 103 ARG A N 1
ATOM 863 C CA . ARG A 1 103 ? 8.968 -7.270 -3.801 1.00 91.75 103 ARG A CA 1
ATOM 864 C C . ARG A 1 103 ? 10.024 -8.177 -4.428 1.00 91.75 103 ARG A C 1
ATOM 866 O O . ARG A 1 103 ? 9.775 -9.364 -4.588 1.00 91.75 103 ARG A O 1
ATOM 873 N N . LEU A 1 104 ? 11.215 -7.652 -4.723 1.00 94.00 104 LEU A N 1
ATOM 874 C CA . LEU A 1 104 ? 12.331 -8.455 -5.238 1.00 94.00 104 LEU A CA 1
ATOM 875 C C . LEU A 1 104 ? 12.717 -9.577 -4.276 1.00 94.00 104 LEU A C 1
ATOM 877 O O . LEU A 1 104 ? 12.954 -10.702 -4.704 1.00 94.00 104 LEU A O 1
ATOM 881 N N . ARG A 1 105 ? 12.764 -9.282 -2.976 1.00 94.12 105 ARG A N 1
ATOM 882 C CA . ARG A 1 105 ? 13.045 -10.279 -1.944 1.00 94.12 105 ARG A CA 1
ATOM 883 C C . ARG A 1 105 ? 11.948 -11.332 -1.846 1.00 94.12 105 ARG A C 1
ATOM 885 O O . ARG A 1 105 ? 12.276 -12.506 -1.750 1.00 94.12 105 ARG A O 1
ATOM 892 N N . ASP A 1 106 ? 10.683 -10.926 -1.882 1.00 91.50 106 ASP A N 1
ATOM 893 C CA . ASP A 1 106 ? 9.542 -11.844 -1.842 1.00 91.50 106 ASP A CA 1
ATOM 894 C C . ASP A 1 106 ? 9.560 -12.785 -3.056 1.00 91.50 106 ASP A C 1
ATOM 896 O O . ASP A 1 106 ? 9.267 -13.968 -2.924 1.00 91.50 106 ASP A O 1
ATOM 900 N N . TRP A 1 107 ? 9.948 -12.290 -4.233 1.00 93.75 107 TRP A N 1
ATOM 901 C CA . TRP A 1 107 ? 10.125 -13.110 -5.434 1.00 93.75 107 TRP A CA 1
ATOM 902 C C . TRP A 1 107 ? 11.350 -14.029 -5.355 1.00 93.75 107 TRP A C 1
ATOM 904 O O . TRP A 1 107 ? 11.286 -15.179 -5.788 1.00 93.75 107 TRP A O 1
ATOM 914 N N . PHE A 1 108 ? 12.455 -13.544 -4.789 1.00 93.69 108 PHE A N 1
ATOM 915 C CA . PHE A 1 108 ? 13.664 -14.339 -4.584 1.00 93.69 108 PHE A CA 1
ATOM 916 C C . PHE A 1 108 ? 13.439 -15.472 -3.573 1.00 93.69 108 PHE A C 1
ATOM 918 O O . PHE A 1 108 ? 13.803 -16.611 -3.845 1.00 93.69 108 PHE A O 1
ATOM 925 N N . SER A 1 109 ? 12.765 -15.202 -2.450 1.00 92.50 109 SER A N 1
ATOM 926 C CA . SER A 1 109 ? 12.426 -16.228 -1.451 1.00 92.50 109 SER A CA 1
ATOM 927 C C . SER A 1 109 ? 11.447 -17.276 -1.985 1.00 92.50 109 SER A C 1
ATOM 929 O O . SER A 1 109 ? 11.453 -18.415 -1.531 1.00 92.50 109 SER A O 1
ATOM 931 N N . GLN A 1 110 ? 10.646 -16.912 -2.988 1.00 90.25 110 GLN A N 1
ATOM 932 C CA . GLN A 1 110 ? 9.772 -17.820 -3.734 1.00 90.25 110 GLN A CA 1
ATOM 933 C C . GLN A 1 110 ? 10.491 -18.563 -4.870 1.00 90.25 110 GLN A C 1
ATOM 935 O O . GLN A 1 110 ? 9.829 -19.231 -5.656 1.00 90.25 110 GLN A O 1
ATOM 940 N N . GLN A 1 111 ? 11.816 -18.422 -5.000 1.00 90.94 111 GLN A N 1
ATOM 941 C CA . GLN A 1 111 ? 12.622 -19.031 -6.066 1.00 90.94 111 GLN A CA 1
ATOM 942 C C . GLN A 1 111 ? 12.167 -18.650 -7.488 1.00 90.94 111 GLN A C 1
ATOM 944 O O . GLN A 1 111 ? 12.470 -19.338 -8.459 1.00 90.94 111 GLN A O 1
ATOM 949 N N . ARG A 1 112 ? 11.464 -17.518 -7.641 1.00 88.94 112 ARG A N 1
ATOM 950 C CA . ARG A 1 112 ? 11.029 -16.991 -8.948 1.00 88.94 112 ARG A CA 1
ATOM 951 C C . ARG A 1 112 ? 12.112 -16.173 -9.648 1.00 88.94 112 ARG A C 1
ATOM 953 O O . ARG A 1 112 ? 11.983 -15.863 -10.829 1.00 88.94 112 ARG A O 1
ATOM 960 N N . LEU A 1 113 ? 13.146 -15.784 -8.905 1.00 93.31 113 LEU A N 1
ATOM 961 C CA . LEU A 1 113 ? 14.317 -15.068 -9.397 1.00 93.31 113 LEU A CA 1
ATOM 962 C C . LEU A 1 113 ? 15.568 -15.868 -9.061 1.00 93.31 113 LEU A C 1
ATOM 964 O O . LEU A 1 113 ? 15.709 -16.362 -7.942 1.00 93.31 113 LEU A O 1
ATOM 968 N N . THR A 1 114 ? 16.502 -15.937 -10.003 1.00 93.50 114 THR A N 1
ATOM 969 C CA . THR A 1 114 ? 17.842 -16.456 -9.721 1.00 93.50 114 THR A CA 1
ATOM 970 C C . THR A 1 114 ? 18.651 -15.434 -8.922 1.00 93.50 114 THR A C 1
ATOM 972 O O . THR A 1 114 ? 18.378 -14.230 -8.959 1.00 93.50 114 THR A O 1
ATOM 975 N N . GLU A 1 115 ? 19.694 -15.882 -8.220 1.00 93.12 115 GLU A N 1
ATOM 976 C CA . GLU A 1 115 ? 20.569 -14.978 -7.461 1.00 93.12 115 GLU A CA 1
ATOM 977 C C . GLU A 1 115 ? 21.202 -13.904 -8.362 1.00 93.12 115 GLU A C 1
ATOM 979 O O . GLU A 1 115 ? 21.286 -12.733 -7.987 1.00 93.12 115 GLU A O 1
ATOM 984 N N . SER A 1 116 ? 21.584 -14.274 -9.590 1.00 93.00 116 SER A N 1
ATOM 985 C CA . SER A 1 116 ? 22.159 -13.333 -10.553 1.00 93.00 116 SER A CA 1
ATOM 986 C C . SER A 1 116 ? 21.144 -12.278 -11.008 1.00 93.00 116 SER A C 1
ATOM 988 O O . SER A 1 116 ? 21.491 -11.099 -11.084 1.00 93.00 116 SER A O 1
ATOM 990 N N . GLN A 1 117 ? 19.883 -12.659 -11.243 1.00 92.31 117 GLN A N 1
ATOM 991 C CA . GLN A 1 117 ? 18.800 -11.719 -11.556 1.00 92.31 117 GLN A CA 1
ATOM 992 C C . GLN A 1 117 ? 18.502 -10.790 -10.379 1.00 92.31 117 GLN A C 1
ATOM 994 O O . GLN A 1 117 ? 18.370 -9.583 -10.575 1.00 92.31 117 GLN A O 1
ATOM 999 N N . TRP A 1 118 ? 18.443 -11.324 -9.157 1.00 91.81 118 TRP A N 1
ATOM 1000 C CA . TRP A 1 118 ? 18.228 -10.524 -7.954 1.00 91.81 118 TRP A CA 1
ATOM 1001 C C . TRP A 1 118 ? 19.328 -9.467 -7.776 1.00 91.81 118 TRP A C 1
ATOM 1003 O O . TRP A 1 118 ? 19.006 -8.291 -7.593 1.00 91.81 118 TRP A O 1
ATOM 1013 N N . LYS A 1 119 ? 20.611 -9.845 -7.910 1.00 92.62 119 LYS A N 1
ATOM 1014 C CA . LYS A 1 119 ? 21.742 -8.900 -7.819 1.00 92.62 119 LYS A CA 1
ATOM 1015 C C . LYS A 1 119 ? 21.647 -7.806 -8.883 1.00 92.62 119 LYS A C 1
ATOM 1017 O O . LYS A 1 119 ? 21.788 -6.631 -8.546 1.00 92.62 119 LYS A O 1
ATOM 1022 N N . ARG A 1 120 ? 21.357 -8.167 -10.141 1.00 92.12 120 ARG A N 1
ATOM 1023 C CA . ARG A 1 120 ? 21.214 -7.198 -11.246 1.00 92.12 120 ARG A CA 1
ATOM 1024 C C . ARG A 1 120 ? 20.048 -6.233 -11.034 1.00 92.12 120 ARG A C 1
ATOM 1026 O O . ARG A 1 120 ? 20.248 -5.025 -11.116 1.00 92.12 120 ARG A O 1
ATOM 1033 N N . LEU A 1 121 ? 18.860 -6.740 -10.700 1.00 92.56 121 LEU A N 1
ATOM 1034 C CA . LEU A 1 121 ? 17.674 -5.911 -10.450 1.00 92.56 121 LEU A CA 1
ATOM 1035 C C . LEU A 1 121 ? 17.870 -4.996 -9.236 1.00 92.56 121 LEU A C 1
ATOM 1037 O O . LEU A 1 121 ? 17.509 -3.821 -9.274 1.00 92.56 121 LEU A O 1
ATOM 1041 N N . ASN A 1 122 ? 18.484 -5.506 -8.167 1.00 91.31 122 ASN A N 1
ATOM 1042 C CA . ASN A 1 122 ? 18.773 -4.710 -6.978 1.00 91.31 122 ASN A CA 1
ATOM 1043 C C . ASN A 1 122 ? 19.838 -3.633 -7.244 1.00 91.31 122 ASN A C 1
ATOM 1045 O O . ASN A 1 122 ? 19.738 -2.537 -6.696 1.00 91.31 122 ASN A O 1
ATOM 1049 N N . TRP A 1 123 ? 20.825 -3.910 -8.101 1.00 90.12 123 TRP A N 1
ATOM 1050 C CA . TRP A 1 123 ? 21.778 -2.900 -8.565 1.00 90.12 123 TRP A CA 1
ATOM 1051 C C . TRP A 1 123 ? 21.081 -1.823 -9.405 1.00 90.12 123 TRP A C 1
ATOM 1053 O O . TRP A 1 123 ? 21.257 -0.637 -9.130 1.00 90.12 123 TRP A O 1
ATOM 1063 N N . GLN A 1 124 ? 2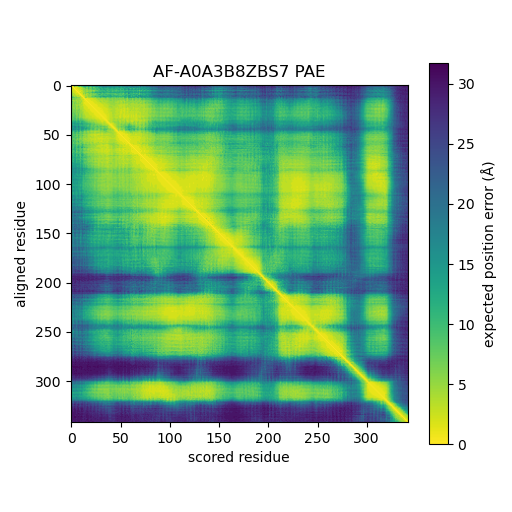0.208 -2.221 -10.340 1.00 88.50 124 GLN A N 1
ATOM 1064 C CA . GLN A 1 124 ? 19.424 -1.285 -11.152 1.00 88.50 124 GLN A CA 1
ATOM 1065 C C . GLN A 1 124 ? 18.595 -0.332 -10.283 1.00 88.50 124 GLN A C 1
ATOM 1067 O O . GLN A 1 124 ? 18.566 0.854 -10.587 1.00 88.50 124 GLN A O 1
ATOM 1072 N N . LEU A 1 125 ? 18.011 -0.801 -9.167 1.00 88.12 125 LEU A N 1
ATOM 1073 C CA . LEU A 1 125 ? 17.253 0.036 -8.216 1.00 88.12 125 LEU A CA 1
ATOM 1074 C C . LEU A 1 125 ? 18.033 1.238 -7.645 1.00 88.12 125 LEU A C 1
ATOM 1076 O O . LEU A 1 125 ? 17.420 2.216 -7.199 1.00 88.12 125 LEU A O 1
ATOM 1080 N N . ASN A 1 126 ? 19.365 1.170 -7.641 1.00 86.00 126 ASN A N 1
ATOM 1081 C CA . ASN A 1 126 ? 20.235 2.232 -7.139 1.00 86.00 126 ASN A CA 1
ATOM 1082 C C . ASN A 1 126 ? 20.675 3.211 -8.238 1.00 86.00 126 ASN A C 1
ATOM 1084 O O . ASN A 1 126 ? 21.305 4.219 -7.924 1.00 86.00 126 ASN A O 1
ATOM 1088 N N . ASN A 1 127 ? 20.338 2.953 -9.505 1.00 83.38 127 ASN A N 1
ATOM 1089 C CA . ASN A 1 127 ? 20.726 3.835 -10.596 1.00 83.38 127 ASN A CA 1
ATOM 1090 C C . ASN A 1 127 ? 19.973 5.176 -10.521 1.00 83.38 127 ASN A C 1
ATOM 1092 O O . ASN A 1 127 ? 18.754 5.198 -10.317 1.00 83.38 127 ASN A O 1
ATOM 1096 N N . PRO A 1 128 ? 20.663 6.311 -10.736 1.00 80.25 128 PRO A N 1
ATOM 1097 C CA . PRO A 1 128 ? 20.036 7.633 -10.702 1.00 80.25 128 PRO A CA 1
ATOM 1098 C C . PRO A 1 128 ? 19.050 7.837 -11.862 1.00 80.25 128 PRO A C 1
ATOM 1100 O O . PRO A 1 128 ? 18.071 8.565 -11.729 1.00 80.25 128 PRO A O 1
ATOM 1103 N N . THR A 1 129 ? 19.251 7.142 -12.985 1.00 76.56 129 THR A N 1
ATOM 1104 C CA . THR A 1 129 ? 18.391 7.228 -14.178 1.00 76.56 129 THR A CA 1
ATOM 1105 C C . THR A 1 129 ? 16.950 6.797 -13.920 1.00 76.56 129 THR A C 1
ATOM 1107 O O . THR A 1 129 ? 16.037 7.284 -14.583 1.00 76.56 129 THR A O 1
ATOM 1110 N N . ILE A 1 130 ? 16.722 5.918 -12.941 1.00 80.12 130 ILE A N 1
ATOM 1111 C CA . ILE A 1 130 ? 15.381 5.435 -12.598 1.00 80.12 130 ILE A CA 1
ATOM 1112 C C . ILE A 1 130 ? 14.762 6.147 -11.390 1.00 80.12 130 ILE A C 1
ATOM 1114 O O . ILE A 1 130 ? 13.636 5.836 -10.999 1.00 80.12 130 ILE A O 1
ATOM 1118 N N . GLU A 1 131 ? 15.471 7.103 -10.787 1.00 81.56 131 GLU A N 1
ATOM 1119 C CA . GLU A 1 131 ? 15.034 7.789 -9.568 1.00 81.56 131 GLU A CA 1
ATOM 1120 C C . GLU A 1 131 ? 13.684 8.494 -9.760 1.00 81.56 131 GLU A C 1
ATOM 1122 O O . GLU A 1 131 ? 12.793 8.411 -8.914 1.00 81.56 131 GLU A O 1
ATOM 1127 N N . GLU A 1 132 ? 13.499 9.126 -10.919 1.00 77.75 132 GLU A N 1
ATOM 1128 C CA . GLU A 1 132 ? 12.254 9.786 -11.314 1.00 77.75 132 GLU A CA 1
ATOM 1129 C C . GLU A 1 132 ? 11.070 8.803 -11.351 1.00 77.75 132 GLU A C 1
ATOM 1131 O O . GLU A 1 132 ? 9.993 9.101 -10.820 1.00 77.75 132 GLU A O 1
ATOM 1136 N N . TYR A 1 133 ? 11.294 7.605 -11.897 1.00 79.19 133 TYR A N 1
ATOM 1137 C CA . TYR A 1 133 ? 10.292 6.545 -11.992 1.00 79.19 133 TYR A CA 1
ATOM 1138 C C . TYR A 1 133 ? 9.957 5.963 -10.622 1.00 79.19 133 TYR A C 1
ATOM 1140 O O . TYR A 1 133 ? 8.780 5.828 -10.274 1.00 79.19 133 TYR A O 1
ATOM 1148 N N . ILE A 1 134 ? 10.975 5.672 -9.807 1.00 83.38 134 ILE A N 1
ATOM 1149 C CA . ILE A 1 134 ? 10.783 5.154 -8.449 1.00 83.38 134 ILE A CA 1
ATOM 1150 C C . ILE A 1 134 ? 10.037 6.174 -7.588 1.00 83.38 134 ILE A C 1
ATOM 1152 O O . ILE A 1 134 ? 9.125 5.805 -6.844 1.00 83.38 134 ILE A O 1
ATOM 1156 N N . ARG A 1 135 ? 10.364 7.461 -7.719 1.00 82.62 135 ARG A N 1
ATOM 1157 C CA . ARG A 1 135 ? 9.641 8.551 -7.058 1.00 82.62 135 ARG A CA 1
ATOM 1158 C C . ARG A 1 135 ? 8.169 8.580 -7.472 1.00 82.62 135 ARG A C 1
ATOM 1160 O O . ARG A 1 135 ? 7.297 8.645 -6.605 1.00 82.62 135 ARG A O 1
ATOM 1167 N N . GLY A 1 136 ? 7.879 8.511 -8.774 1.00 76.00 136 GLY A N 1
ATOM 1168 C CA . GLY A 1 136 ? 6.508 8.461 -9.297 1.00 76.00 136 GLY A CA 1
ATOM 1169 C C . GLY A 1 136 ? 5.719 7.263 -8.761 1.00 76.00 136 GLY A C 1
ATOM 1170 O O . GLY A 1 136 ? 4.594 7.417 -8.276 1.00 76.00 136 GLY A O 1
ATOM 1171 N N . PHE A 1 137 ? 6.347 6.087 -8.745 1.00 80.00 137 PHE A N 1
ATOM 1172 C CA . PHE A 1 137 ? 5.797 4.875 -8.146 1.00 80.00 137 PHE A CA 1
ATOM 1173 C C . PHE A 1 137 ? 5.523 5.044 -6.644 1.00 80.00 137 PHE A C 1
ATOM 1175 O O . PHE A 1 137 ? 4.413 4.761 -6.190 1.00 80.00 137 PHE A O 1
ATOM 1182 N N . GLY A 1 138 ? 6.495 5.547 -5.878 1.00 80.81 138 GLY A N 1
ATOM 1183 C CA . GLY A 1 138 ? 6.376 5.778 -4.438 1.00 80.81 138 GLY A CA 1
ATOM 1184 C C . GLY A 1 138 ? 5.239 6.739 -4.095 1.00 80.81 138 GLY A C 1
ATOM 1185 O O . GLY A 1 138 ? 4.426 6.440 -3.220 1.00 80.81 138 GLY A O 1
ATOM 1186 N N . MET A 1 139 ? 5.102 7.834 -4.848 1.00 78.81 139 MET A N 1
ATOM 1187 C CA . MET A 1 139 ? 3.971 8.760 -4.730 1.00 78.81 139 MET A CA 1
ATOM 1188 C C . MET A 1 139 ? 2.637 8.064 -5.029 1.00 78.81 139 MET A C 1
ATOM 1190 O O . MET A 1 139 ? 1.671 8.236 -4.288 1.00 78.81 139 MET A O 1
ATOM 1194 N N . HIS A 1 140 ? 2.557 7.265 -6.094 1.00 75.94 140 HIS A N 1
ATOM 1195 C CA . HIS A 1 140 ? 1.306 6.611 -6.479 1.00 75.94 140 HIS A CA 1
ATOM 1196 C C . HIS A 1 140 ? 0.877 5.532 -5.474 1.00 75.94 140 HIS A C 1
ATOM 1198 O O . HIS A 1 140 ? -0.307 5.414 -5.146 1.00 75.94 140 HIS A O 1
ATOM 1204 N N . VAL A 1 141 ? 1.829 4.760 -4.946 1.00 76.12 141 VAL A N 1
ATOM 1205 C CA . VAL A 1 141 ? 1.563 3.840 -3.834 1.00 76.12 141 VAL A CA 1
ATOM 1206 C C . VAL A 1 141 ? 1.174 4.623 -2.580 1.00 76.12 141 VAL A C 1
ATOM 1208 O O . VAL A 1 141 ? 0.231 4.233 -1.891 1.00 76.12 141 VAL A O 1
ATOM 1211 N N . GLY A 1 142 ? 1.818 5.762 -2.324 1.00 73.50 142 GLY A N 1
ATOM 1212 C CA . GLY A 1 142 ? 1.460 6.663 -1.236 1.00 73.50 142 GLY A CA 1
ATOM 1213 C C . GLY A 1 142 ? 0.034 7.202 -1.338 1.00 73.50 142 GLY A C 1
ATOM 1214 O O . GLY A 1 142 ? -0.695 7.203 -0.350 1.00 73.50 142 GLY A O 1
ATOM 1215 N N . LEU A 1 143 ? -0.429 7.544 -2.540 1.00 74.31 143 LEU A N 1
ATOM 1216 C CA . LEU A 1 143 ? -1.811 7.964 -2.779 1.00 74.31 143 LEU A CA 1
ATOM 1217 C C . LEU A 1 143 ? -2.811 6.840 -2.455 1.00 74.31 143 LEU A C 1
ATOM 1219 O O . LEU A 1 143 ? -3.894 7.106 -1.935 1.00 74.31 143 LEU A O 1
ATOM 1223 N N . LYS A 1 144 ? -2.445 5.568 -2.676 1.00 72.81 144 LYS A N 1
ATOM 1224 C CA . LYS A 1 144 ? -3.271 4.423 -2.250 1.00 72.81 144 LYS A CA 1
ATOM 1225 C C . LYS A 1 144 ? -3.367 4.299 -0.725 1.00 72.81 144 LYS A C 1
ATOM 1227 O O . LYS A 1 144 ? -4.371 3.777 -0.246 1.00 72.81 144 LYS A O 1
ATOM 1232 N N . LEU A 1 145 ? -2.408 4.817 0.050 1.00 71.69 145 LEU A N 1
ATOM 1233 C CA . LEU A 1 145 ? -2.528 4.880 1.516 1.00 71.69 145 LEU A CA 1
ATOM 1234 C C . LEU A 1 145 ? -3.616 5.859 1.979 1.00 71.69 145 LEU A C 1
ATOM 1236 O O . LEU A 1 145 ? -4.086 5.727 3.106 1.00 71.69 145 LEU A O 1
ATOM 1240 N N . LEU A 1 146 ? -4.069 6.783 1.121 1.00 69.81 146 LEU A N 1
ATOM 1241 C CA . LEU A 1 146 ? -5.218 7.654 1.403 1.00 69.81 146 LEU A CA 1
ATOM 1242 C C . LEU A 1 146 ? -6.564 6.940 1.209 1.00 69.81 146 LEU A C 1
ATOM 1244 O O . LEU A 1 146 ? -7.597 7.436 1.655 1.00 69.81 146 LEU A O 1
ATOM 1248 N N . LEU A 1 147 ? -6.583 5.771 0.559 1.00 71.88 147 LEU A N 1
ATOM 1249 C CA . LEU A 1 147 ? -7.816 5.058 0.221 1.00 71.88 147 LEU A CA 1
ATOM 1250 C C . LEU A 1 147 ? -8.726 4.765 1.434 1.00 71.88 147 LEU A C 1
ATOM 1252 O O . LEU A 1 147 ? -9.934 4.947 1.296 1.00 71.88 147 LEU A O 1
ATOM 1256 N N . PRO A 1 148 ? -8.214 4.393 2.628 1.00 70.06 148 PRO A N 1
ATOM 1257 C CA . PRO A 1 148 ? -9.049 4.192 3.814 1.00 70.06 148 PRO A CA 1
ATOM 1258 C C . PRO A 1 148 ? -9.787 5.448 4.293 1.00 70.06 148 PRO A C 1
ATOM 1260 O O . PRO A 1 148 ? -10.821 5.310 4.935 1.00 70.06 148 PRO A O 1
ATOM 1263 N N . LEU A 1 149 ? -9.288 6.651 3.990 1.00 70.94 149 LEU A N 1
ATOM 1264 C CA . LEU A 1 149 ? -9.986 7.912 4.284 1.00 70.94 149 LEU A CA 1
ATOM 1265 C C . LEU A 1 149 ? -11.044 8.227 3.222 1.00 70.94 149 LEU A C 1
ATOM 1267 O O . LEU A 1 149 ? -12.083 8.805 3.518 1.00 70.94 149 LEU A O 1
ATOM 1271 N N . LEU A 1 150 ? -10.797 7.808 1.983 1.00 72.75 150 LEU A N 1
ATOM 1272 C CA . LEU A 1 150 ? -11.665 8.084 0.841 1.00 72.75 150 LEU A CA 1
ATOM 1273 C C . LEU A 1 150 ? -12.848 7.118 0.731 1.00 72.75 150 LEU A C 1
ATOM 1275 O O . LEU A 1 150 ? -13.895 7.496 0.220 1.00 72.75 150 LEU A O 1
ATOM 1279 N N . LEU A 1 151 ? -12.706 5.877 1.196 1.00 74.44 151 LEU A N 1
ATOM 1280 C CA . LEU A 1 151 ? -13.794 4.892 1.217 1.00 74.44 151 LEU A CA 1
ATOM 1281 C C . LEU A 1 1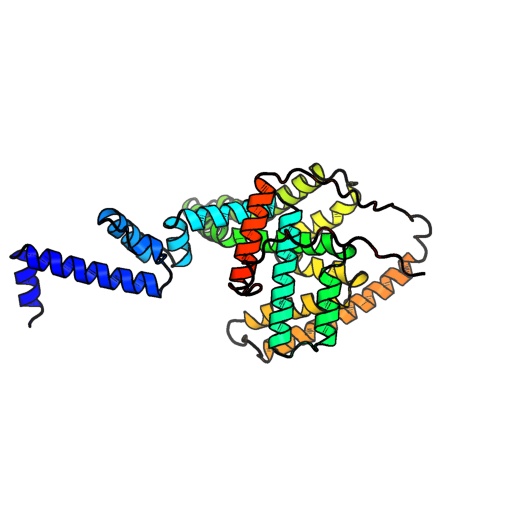51 ? -15.018 5.337 2.042 1.00 74.44 151 LEU A C 1
ATOM 1283 O O . LEU A 1 151 ? -16.115 5.317 1.484 1.00 74.44 151 LEU A O 1
ATOM 1287 N N . PRO A 1 152 ? -14.887 5.768 3.314 1.00 78.44 152 PRO A N 1
ATOM 1288 C CA . PRO A 1 152 ? -16.034 6.272 4.065 1.00 78.44 152 PRO A CA 1
ATOM 1289 C C . PRO A 1 152 ? -16.584 7.552 3.437 1.00 78.44 152 PRO A C 1
ATOM 1291 O O . PRO A 1 152 ? -17.797 7.713 3.379 1.00 78.44 152 PRO A O 1
ATOM 1294 N N . LEU A 1 153 ? -15.722 8.413 2.882 1.00 80.31 153 LEU A N 1
ATOM 1295 C CA . LEU A 1 153 ? -16.170 9.602 2.162 1.00 80.31 153 LEU A CA 1
ATOM 1296 C C . LEU A 1 153 ? -17.062 9.222 0.972 1.00 80.31 153 LEU A C 1
ATOM 1298 O O . LEU A 1 153 ? -18.119 9.818 0.802 1.00 80.31 153 LEU A O 1
ATOM 1302 N N . LYS A 1 154 ? -16.695 8.191 0.195 1.00 80.62 154 LYS A N 1
ATOM 1303 C CA . LYS A 1 154 ? -17.512 7.650 -0.910 1.00 80.62 154 LYS A CA 1
ATOM 1304 C C . LYS A 1 154 ? -18.856 7.116 -0.439 1.00 80.62 154 LYS A C 1
ATOM 1306 O O . LYS A 1 154 ? -19.860 7.389 -1.087 1.00 80.62 154 LYS A O 1
ATOM 1311 N N . ALA A 1 155 ? -18.881 6.393 0.678 1.00 82.62 155 ALA A N 1
ATOM 1312 C CA . ALA A 1 155 ? -20.125 5.894 1.256 1.00 82.62 155 ALA A CA 1
ATOM 1313 C C . ALA A 1 155 ? -21.037 7.046 1.710 1.00 82.62 155 ALA A C 1
ATOM 1315 O O . ALA A 1 155 ? -22.225 7.037 1.402 1.00 82.62 155 ALA A O 1
ATOM 1316 N N . VAL A 1 156 ? -20.475 8.069 2.362 1.00 84.44 156 VAL A N 1
ATOM 1317 C CA . VAL A 1 156 ? -21.208 9.280 2.764 1.00 84.44 156 VAL A CA 1
ATOM 1318 C C . VAL A 1 156 ? -21.713 10.045 1.542 1.00 84.44 156 VAL A C 1
ATOM 1320 O O . VAL A 1 156 ? -22.876 10.423 1.511 1.00 84.44 156 VAL A O 1
ATOM 1323 N N . GLY A 1 157 ? -20.882 10.225 0.514 1.00 85.56 157 GLY A N 1
ATOM 1324 C CA . GLY A 1 157 ? -21.277 10.879 -0.735 1.00 85.56 157 GLY A CA 1
ATOM 1325 C C . GLY A 1 157 ? -22.400 10.138 -1.460 1.00 85.56 157 GLY A C 1
ATOM 1326 O O . GLY A 1 157 ? -23.336 10.768 -1.941 1.00 85.56 157 GLY A O 1
ATOM 1327 N N . ALA A 1 158 ? -22.347 8.803 -1.490 1.00 85.88 158 ALA A N 1
ATOM 1328 C CA . ALA A 1 158 ? -23.409 7.970 -2.050 1.00 85.88 158 ALA A CA 1
ATOM 1329 C C . ALA A 1 158 ? -24.707 8.078 -1.234 1.00 85.88 158 ALA A C 1
ATOM 1331 O O . ALA A 1 158 ? -25.769 8.302 -1.806 1.00 85.88 158 ALA A O 1
ATOM 1332 N N . ALA A 1 159 ? -24.624 7.992 0.096 1.00 86.06 159 ALA A N 1
ATOM 1333 C CA . ALA A 1 159 ? -25.783 8.131 0.975 1.00 86.06 159 ALA A CA 1
ATOM 1334 C C . ALA A 1 159 ? -26.419 9.528 0.874 1.00 86.06 159 ALA A C 1
ATOM 1336 O O . ALA A 1 159 ? -27.635 9.641 0.762 1.00 86.06 159 ALA A O 1
ATOM 1337 N N . ALA A 1 160 ? -25.605 10.587 0.843 1.00 86.69 160 ALA A N 1
ATOM 1338 C CA . ALA A 1 160 ? -26.065 11.961 0.661 1.00 86.69 160 ALA A CA 1
ATOM 1339 C C . ALA A 1 160 ? -26.713 12.167 -0.714 1.00 86.69 160 ALA A C 1
ATOM 1341 O O . ALA A 1 160 ? -27.722 12.859 -0.824 1.00 86.69 160 ALA A O 1
ATOM 1342 N N . SER A 1 161 ? -26.169 11.538 -1.758 1.00 91.31 161 SER A N 1
ATOM 1343 C CA . SER A 1 161 ? -26.748 11.576 -3.100 1.00 91.31 161 SER A CA 1
ATOM 1344 C C . SER A 1 161 ? -28.114 10.890 -3.163 1.00 91.31 161 SER A C 1
ATOM 1346 O O . SER A 1 161 ? -29.050 11.460 -3.716 1.00 91.31 161 SER A O 1
ATOM 1348 N N . LEU A 1 162 ? -28.260 9.725 -2.523 1.00 89.75 162 LEU A N 1
ATOM 1349 C CA . LEU A 1 162 ? -29.539 9.017 -2.423 1.00 89.75 162 LEU A CA 1
ATOM 1350 C C . LEU A 1 162 ? -30.568 9.792 -1.590 1.00 89.75 162 LEU A C 1
ATOM 1352 O O . LEU A 1 162 ? -31.724 9.882 -1.985 1.00 89.75 162 LEU A O 1
ATOM 1356 N N . ALA A 1 163 ? -30.152 10.378 -0.464 1.00 91.12 163 ALA A N 1
ATOM 1357 C CA . ALA A 1 163 ? -31.046 11.115 0.431 1.00 91.12 163 ALA A CA 1
ATOM 1358 C C . ALA A 1 163 ? -31.522 12.453 -0.156 1.00 91.12 163 ALA A C 1
ATOM 1360 O O . ALA A 1 163 ? -32.646 12.871 0.100 1.00 91.12 163 ALA A O 1
ATOM 1361 N N . SER A 1 164 ? -30.673 13.131 -0.931 1.00 89.88 164 SER A N 1
ATOM 1362 C CA . SER A 1 164 ? -31.002 14.421 -1.556 1.00 89.88 164 SER A CA 1
ATOM 1363 C C . SER A 1 164 ? -31.600 14.295 -2.959 1.00 89.88 164 SER A C 1
ATOM 1365 O O . SER A 1 164 ? -32.067 15.290 -3.506 1.00 89.88 164 SER A O 1
ATOM 1367 N N . GLY A 1 165 ? -31.528 13.112 -3.579 1.00 90.38 165 GLY A N 1
ATOM 1368 C CA . GLY A 1 165 ? -31.863 12.909 -4.991 1.00 90.38 165 GLY A CA 1
ATOM 1369 C C . GLY A 1 165 ? -30.888 13.577 -5.971 1.00 90.38 165 GLY A C 1
ATOM 1370 O O . GLY A 1 165 ? -31.104 13.523 -7.179 1.00 90.38 165 GLY A O 1
ATOM 1371 N N . ASN A 1 166 ? -29.809 14.202 -5.483 1.00 89.75 166 ASN A N 1
ATOM 1372 C CA . ASN A 1 166 ? -28.853 14.915 -6.319 1.00 89.75 166 ASN A CA 1
ATOM 1373 C C . ASN A 1 166 ? -27.599 14.050 -6.586 1.00 89.75 166 ASN A C 1
ATOM 1375 O O . ASN A 1 166 ? -26.832 13.769 -5.654 1.00 89.75 166 ASN A O 1
ATOM 1379 N N . PRO A 1 167 ? -27.320 13.647 -7.844 1.00 87.06 167 PRO A N 1
ATOM 1380 C CA . PRO A 1 167 ? -26.143 12.843 -8.197 1.00 87.06 167 PRO A CA 1
ATOM 1381 C C . PRO A 1 167 ? -24.811 13.579 -7.978 1.00 87.06 167 PRO A C 1
ATOM 1383 O O . PRO A 1 167 ? -23.750 12.953 -7.900 1.00 87.06 167 PRO A O 1
ATOM 1386 N N . PHE A 1 168 ? -24.842 14.907 -7.846 1.00 88.12 168 PHE A N 1
ATOM 1387 C CA . PHE A 1 168 ? -23.651 15.743 -7.737 1.00 88.12 168 PHE A CA 1
ATOM 1388 C C . PHE A 1 168 ? -22.806 15.435 -6.492 1.00 88.12 168 PHE A C 1
ATOM 1390 O O . PHE A 1 168 ? -21.577 15.429 -6.572 1.00 88.12 168 PHE A O 1
ATOM 1397 N N . TYR A 1 169 ? -23.434 15.093 -5.362 1.00 84.00 169 TYR A N 1
ATOM 1398 C CA . TYR A 1 169 ? -22.712 14.731 -4.135 1.00 84.00 169 TYR A CA 1
ATOM 1399 C C . TYR A 1 169 ? -21.863 13.470 -4.306 1.00 84.00 169 TYR A C 1
ATOM 1401 O O . TYR A 1 169 ? -20.718 13.419 -3.854 1.00 84.00 169 TYR A O 1
ATOM 1409 N N . PHE A 1 170 ? -22.389 12.466 -5.008 1.00 83.56 170 PHE A N 1
ATOM 1410 C CA . PHE A 1 170 ? -21.626 11.267 -5.327 1.00 83.56 170 PHE A CA 1
ATOM 1411 C C . PHE A 1 170 ? -20.507 11.574 -6.331 1.00 83.56 170 PHE A C 1
ATOM 1413 O O . PHE A 1 170 ? -19.377 11.106 -6.159 1.00 83.56 170 PHE A O 1
ATOM 1420 N N . LEU A 1 171 ? -20.787 12.415 -7.333 1.00 82.88 171 LEU A N 1
ATOM 1421 C CA . LEU A 1 171 ? -19.820 12.791 -8.364 1.00 82.88 171 LEU A CA 1
ATOM 1422 C C . LEU A 1 171 ? -18.610 13.549 -7.793 1.00 82.88 171 LEU A C 1
ATOM 1424 O O . LEU A 1 171 ? -17.475 13.196 -8.116 1.00 82.88 171 LEU A O 1
ATOM 1428 N N . ILE A 1 172 ? -18.817 14.528 -6.903 1.00 83.19 172 ILE A N 1
ATOM 1429 C CA . ILE A 1 172 ? -17.722 15.259 -6.233 1.00 83.19 172 ILE A CA 1
ATOM 1430 C C . ILE A 1 172 ? -16.792 14.287 -5.506 1.00 83.19 172 ILE A C 1
ATOM 1432 O O . ILE A 1 172 ? -15.563 14.358 -5.623 1.00 83.19 172 ILE A O 1
ATOM 1436 N N . VAL A 1 173 ? -17.372 13.350 -4.758 1.00 81.62 173 VAL A N 1
ATOM 1437 C CA . VAL A 1 173 ? -16.579 12.404 -3.977 1.00 81.62 173 VAL A CA 1
ATOM 1438 C C . VAL A 1 173 ? -15.846 11.409 -4.881 1.00 81.62 173 VAL A C 1
ATOM 1440 O O . VAL A 1 173 ? -14.693 11.053 -4.613 1.00 81.62 173 VAL A O 1
ATOM 1443 N N . LEU A 1 174 ? -16.460 10.998 -5.992 1.00 78.38 174 LEU A N 1
ATOM 1444 C CA . LEU A 1 174 ? -15.803 10.174 -7.005 1.00 78.38 174 LEU A CA 1
ATOM 1445 C C . LEU A 1 174 ? -14.598 10.902 -7.630 1.00 78.38 174 LEU A C 1
ATOM 1447 O O . LEU A 1 174 ? -13.540 10.290 -7.804 1.00 78.38 174 LEU A O 1
ATOM 1451 N N . MET A 1 175 ? -14.733 12.205 -7.891 1.00 79.44 175 MET A N 1
ATOM 1452 C CA . MET A 1 175 ? -13.705 13.054 -8.509 1.00 79.44 175 MET A CA 1
ATOM 1453 C C . MET A 1 175 ? -12.620 13.539 -7.542 1.00 79.44 175 MET A C 1
ATOM 1455 O O . MET A 1 175 ? -11.573 14.004 -7.988 1.00 79.44 175 MET A O 1
ATOM 1459 N N . THR A 1 176 ? -12.789 13.361 -6.231 1.00 74.69 176 THR A N 1
ATOM 1460 C CA . THR A 1 176 ? -11.823 13.821 -5.215 1.00 74.69 176 THR A CA 1
ATOM 1461 C C . THR A 1 176 ? -10.415 13.241 -5.427 1.00 74.69 176 THR A C 1
ATOM 1463 O O . THR A 1 176 ? -9.419 13.944 -5.279 1.00 74.69 176 THR A O 1
ATOM 1466 N N . LEU A 1 177 ? -10.306 11.965 -5.814 1.00 71.06 177 LEU A N 1
ATOM 1467 C CA . LEU A 1 177 ? -9.016 11.309 -6.073 1.00 71.06 177 LEU A CA 1
ATOM 1468 C C . LEU A 1 177 ? -8.311 11.827 -7.339 1.00 71.06 177 LEU A C 1
ATOM 1470 O O . LEU A 1 177 ? -7.131 12.176 -7.243 1.00 71.06 177 LEU A O 1
ATOM 1474 N N . PRO A 1 178 ? -8.981 11.870 -8.510 1.00 69.81 178 PRO A N 1
ATOM 1475 C CA . PRO A 1 178 ? -8.446 12.528 -9.698 1.00 69.81 178 PRO A CA 1
ATOM 1476 C C . PRO A 1 178 ? -8.026 13.975 -9.436 1.00 69.81 178 PRO A C 1
ATOM 1478 O O . PRO A 1 178 ? -6.889 14.317 -9.745 1.00 69.81 178 PRO A O 1
ATOM 1481 N N . ILE A 1 179 ? -8.879 14.777 -8.785 1.00 76.12 179 ILE A N 1
ATOM 1482 C CA . ILE A 1 179 ? -8.605 16.189 -8.467 1.00 76.12 179 ILE A CA 1
ATOM 1483 C C . ILE A 1 179 ? -7.371 16.321 -7.572 1.00 76.12 179 ILE A C 1
ATOM 1485 O O . ILE A 1 179 ? -6.497 17.144 -7.835 1.00 76.12 179 ILE A O 1
ATOM 1489 N N . LEU A 1 180 ? -7.255 15.499 -6.526 1.00 72.69 180 LEU A N 1
ATOM 1490 C CA . LEU A 1 180 ? -6.086 15.528 -5.648 1.00 72.69 180 LEU A CA 1
ATOM 1491 C C . LEU A 1 180 ? -4.811 15.143 -6.407 1.00 72.69 180 LEU A C 1
ATOM 1493 O O . LEU A 1 180 ? -3.768 15.767 -6.229 1.00 72.69 180 LEU A O 1
ATOM 1497 N N . ARG A 1 181 ? -4.886 14.141 -7.288 1.00 67.56 181 ARG A N 1
ATOM 1498 C CA . ARG A 1 181 ? -3.752 13.738 -8.126 1.00 67.56 181 ARG A CA 1
ATOM 1499 C C . ARG A 1 181 ? -3.338 14.862 -9.072 1.00 67.56 181 ARG A C 1
ATOM 1501 O O . ARG A 1 181 ? -2.149 15.156 -9.143 1.00 67.56 181 ARG A O 1
ATOM 1508 N N . THR A 1 182 ? -4.285 15.501 -9.757 1.00 68.31 182 THR A N 1
ATOM 1509 C CA . THR A 1 182 ? -3.994 16.637 -10.642 1.00 68.31 182 THR A CA 1
ATOM 1510 C C . THR A 1 182 ? -3.443 17.816 -9.855 1.00 68.31 182 THR A C 1
ATOM 1512 O O . THR A 1 182 ? -2.459 18.403 -10.286 1.00 68.31 182 THR A O 1
ATOM 1515 N N . ALA A 1 183 ? -3.985 18.114 -8.672 1.00 71.38 183 ALA A N 1
ATOM 1516 C CA . ALA A 1 183 ? -3.495 19.181 -7.804 1.00 71.38 183 ALA A CA 1
ATOM 1517 C C . ALA A 1 183 ? -2.049 18.937 -7.350 1.00 71.38 183 ALA A C 1
ATOM 1519 O O . ALA A 1 183 ? -1.230 19.848 -7.428 1.00 71.38 183 ALA A O 1
ATOM 1520 N N . VAL A 1 184 ? -1.693 17.712 -6.944 1.00 67.31 184 VAL A N 1
ATOM 1521 C CA . VAL A 1 184 ? -0.305 17.392 -6.567 1.00 67.31 184 VAL A CA 1
ATOM 1522 C C . VAL A 1 184 ? 0.623 17.436 -7.782 1.00 67.31 184 VAL A C 1
ATOM 1524 O O . VAL A 1 184 ? 1.745 17.926 -7.671 1.00 67.31 184 VAL A O 1
ATOM 1527 N N . THR A 1 185 ? 0.180 16.972 -8.951 1.00 65.56 185 THR A N 1
ATOM 1528 C CA . THR A 1 185 ? 0.964 17.086 -10.191 1.00 65.56 185 THR A CA 1
ATOM 1529 C C . THR A 1 185 ? 1.189 18.549 -10.585 1.00 65.56 185 THR A C 1
ATOM 1531 O O . THR A 1 185 ? 2.320 18.921 -10.885 1.00 65.56 185 THR A O 1
ATOM 1534 N N . LEU A 1 186 ? 0.157 19.395 -10.518 1.00 65.75 186 LEU A N 1
ATOM 1535 C CA . LEU A 1 186 ? 0.244 20.833 -10.796 1.00 65.75 186 LEU A CA 1
ATOM 1536 C C . LEU A 1 186 ? 1.134 21.547 -9.778 1.00 65.75 186 LEU A C 1
ATOM 1538 O O . LEU A 1 186 ? 2.009 22.314 -10.163 1.00 65.75 186 LEU A O 1
ATOM 1542 N N . TRP A 1 187 ? 0.981 21.240 -8.488 1.00 70.31 187 TRP A N 1
ATOM 1543 C CA . TRP A 1 187 ? 1.873 21.734 -7.440 1.00 70.31 187 TRP A CA 1
ATOM 1544 C C . TRP A 1 187 ? 3.326 21.361 -7.723 1.00 70.31 187 TRP A C 1
ATOM 1546 O O . TRP A 1 187 ? 4.213 22.204 -7.630 1.00 70.31 187 TRP A O 1
ATOM 1556 N N . ARG A 1 188 ? 3.584 20.114 -8.132 1.00 63.72 188 ARG A N 1
ATOM 1557 C CA . ARG A 1 188 ? 4.928 19.666 -8.518 1.00 63.72 188 ARG A CA 1
ATOM 1558 C C . ARG A 1 188 ? 5.454 20.400 -9.741 1.00 63.72 188 ARG A C 1
ATOM 1560 O O . ARG A 1 188 ? 6.643 20.699 -9.758 1.00 63.72 188 ARG A O 1
ATOM 1567 N N . MET A 1 189 ? 4.607 20.683 -10.726 1.00 60.50 189 MET A N 1
ATOM 1568 C CA . MET A 1 189 ? 4.980 21.468 -11.902 1.00 60.50 189 MET A CA 1
ATOM 1569 C C . MET A 1 189 ? 5.344 22.906 -11.514 1.00 60.50 189 MET A C 1
ATOM 1571 O O . MET A 1 189 ? 6.336 23.425 -12.000 1.00 60.50 189 MET A O 1
ATOM 1575 N N . MET A 1 190 ? 4.614 23.520 -10.580 1.00 64.56 190 MET A N 1
ATOM 1576 C CA . MET A 1 190 ? 4.938 24.858 -10.067 1.00 64.56 190 MET A CA 1
ATOM 1577 C C . MET A 1 190 ? 6.200 24.867 -9.190 1.00 64.56 190 MET A C 1
ATOM 1579 O O . MET A 1 190 ? 7.004 25.791 -9.261 1.00 64.56 190 MET A O 1
ATOM 1583 N N . ALA A 1 191 ? 6.395 23.834 -8.367 1.00 63.56 191 ALA A N 1
ATOM 1584 C CA . ALA A 1 191 ? 7.546 23.713 -7.471 1.00 63.56 191 ALA A CA 1
ATOM 1585 C C . ALA A 1 191 ? 8.837 23.292 -8.196 1.00 63.56 191 ALA A C 1
ATOM 1587 O O . ALA A 1 191 ? 9.939 23.569 -7.723 1.00 63.56 191 ALA A O 1
ATOM 1588 N N . SER A 1 192 ? 8.720 22.613 -9.338 1.00 58.53 192 SER A N 1
ATOM 1589 C CA . SER A 1 192 ? 9.856 22.196 -10.160 1.00 58.53 192 SER A CA 1
ATOM 1590 C C . SER A 1 192 ? 10.074 23.241 -11.248 1.00 58.53 192 SER A C 1
ATOM 1592 O O . SER A 1 192 ? 9.263 23.346 -12.155 1.00 58.53 192 SER A O 1
ATOM 1594 N N . ARG A 1 193 ? 11.190 23.978 -11.227 1.00 54.78 193 ARG A N 1
ATOM 1595 C CA . ARG A 1 193 ? 11.574 24.917 -12.306 1.00 54.78 193 ARG A CA 1
ATOM 1596 C C . ARG A 1 193 ? 11.993 24.200 -13.612 1.00 54.78 193 ARG A C 1
ATOM 1598 O O . ARG A 1 193 ? 13.008 24.549 -14.204 1.00 54.78 193 ARG A O 1
ATOM 1605 N N . ARG A 1 194 ? 11.286 23.142 -14.019 1.00 53.84 194 ARG A N 1
ATOM 1606 C CA . ARG A 1 194 ? 11.542 22.368 -15.246 1.00 53.84 194 ARG A CA 1
ATOM 1607 C C . ARG A 1 194 ? 10.574 22.802 -16.358 1.00 53.84 194 ARG A C 1
ATOM 1609 O O . ARG A 1 194 ? 9.461 23.221 -16.044 1.00 53.84 194 ARG A O 1
ATOM 1616 N N . PRO A 1 195 ? 10.977 22.719 -17.638 1.00 47.91 195 PRO A N 1
ATOM 1617 C CA . PRO A 1 195 ? 10.142 23.146 -18.756 1.00 47.91 195 PRO A CA 1
ATOM 1618 C C . PRO A 1 195 ? 8.833 22.341 -18.836 1.00 47.91 195 PRO A C 1
ATOM 1620 O O . PRO A 1 195 ? 8.806 21.127 -18.653 1.00 47.91 195 PRO A O 1
ATOM 1623 N N . VAL A 1 196 ? 7.737 23.043 -19.134 1.00 47.34 196 VAL A N 1
ATOM 1624 C CA . VAL A 1 196 ? 6.340 22.559 -19.103 1.00 47.34 196 VAL A CA 1
ATOM 1625 C C . VAL A 1 196 ? 6.064 21.424 -20.111 1.00 47.34 196 VAL A C 1
ATOM 1627 O O . VAL A 1 196 ? 5.098 20.677 -19.957 1.00 47.34 196 VAL A O 1
ATOM 1630 N N . HIS A 1 197 ? 6.926 21.252 -21.120 1.00 45.16 197 HIS A N 1
ATOM 1631 C CA . HIS A 1 197 ? 6.770 20.251 -22.180 1.00 45.16 197 HIS A CA 1
ATOM 1632 C C . HIS A 1 197 ? 6.787 18.798 -21.658 1.00 45.16 197 HIS A C 1
ATOM 1634 O O . HIS A 1 197 ? 5.998 17.984 -22.131 1.00 45.16 197 HIS A O 1
ATOM 1640 N N . ASP A 1 198 ? 7.582 18.487 -20.627 1.00 51.97 198 ASP A N 1
ATOM 1641 C CA . ASP A 1 198 ? 7.698 17.127 -20.058 1.00 51.97 198 ASP A CA 1
ATOM 1642 C C . ASP A 1 198 ? 6.462 16.675 -19.254 1.00 51.97 198 ASP A C 1
ATOM 1644 O O . ASP A 1 198 ? 6.327 15.504 -18.896 1.00 51.97 198 ASP A O 1
ATOM 1648 N N . PHE A 1 199 ? 5.532 17.587 -18.946 1.00 50.56 199 PHE A N 1
ATOM 1649 C CA . PHE A 1 199 ? 4.400 17.302 -18.059 1.00 50.56 199 PHE A CA 1
ATOM 1650 C C . PHE A 1 199 ? 3.088 16.990 -18.788 1.00 50.56 199 PHE A C 1
ATOM 1652 O O . PHE A 1 199 ? 2.149 16.518 -18.142 1.00 50.56 199 PHE A O 1
ATOM 1659 N N . ARG A 1 200 ? 2.997 17.202 -20.111 1.00 53.84 200 ARG A N 1
ATOM 1660 C CA . ARG A 1 200 ? 1.769 16.921 -20.888 1.00 53.84 200 ARG A CA 1
ATOM 1661 C C . ARG A 1 200 ? 1.399 15.438 -20.848 1.00 53.84 200 ARG A C 1
ATOM 1663 O O . ARG A 1 200 ? 0.249 15.107 -20.558 1.00 53.84 200 ARG A O 1
ATOM 1670 N N . ASP A 1 201 ? 2.386 14.563 -21.016 1.00 46.00 201 ASP A N 1
ATOM 1671 C CA . ASP A 1 201 ? 2.190 13.112 -20.960 1.00 46.00 201 ASP A CA 1
ATOM 1672 C C . ASP A 1 201 ? 1.825 12.652 -19.540 1.00 46.00 201 ASP A C 1
ATOM 1674 O O . ASP A 1 201 ? 0.959 11.797 -19.352 1.00 46.00 201 ASP A O 1
ATOM 1678 N N . ALA A 1 202 ? 2.400 13.287 -18.512 1.00 51.09 202 ALA A N 1
ATOM 1679 C CA . ALA A 1 202 ? 2.066 13.020 -17.113 1.00 51.09 202 ALA A CA 1
ATOM 1680 C C . ALA A 1 202 ? 0.641 13.477 -16.735 1.00 51.09 202 ALA A C 1
ATOM 1682 O O . ALA A 1 202 ? -0.010 12.835 -15.904 1.00 51.09 202 ALA A O 1
ATOM 1683 N N . LEU A 1 203 ? 0.138 14.558 -17.343 1.00 54.41 203 LEU A N 1
ATOM 1684 C CA . LEU A 1 203 ? -1.219 15.071 -17.129 1.00 54.41 203 LEU A CA 1
ATOM 1685 C C . LEU A 1 203 ? -2.273 14.157 -17.779 1.00 54.41 203 LEU A C 1
ATOM 1687 O O . LEU A 1 203 ? -3.261 13.803 -17.132 1.00 54.41 203 LEU A O 1
ATOM 1691 N N . LEU A 1 204 ? -2.020 13.715 -19.017 1.00 49.97 204 LEU A N 1
ATOM 1692 C CA . LEU A 1 204 ? -2.866 12.773 -19.765 1.00 49.97 204 LEU A CA 1
ATOM 1693 C C . LEU A 1 204 ? -2.937 11.398 -19.087 1.00 49.97 204 LEU A C 1
ATOM 1695 O O . LEU A 1 204 ? -4.022 10.846 -18.903 1.00 49.97 204 LEU A O 1
ATOM 1699 N N . VAL A 1 205 ? -1.802 10.869 -18.625 1.00 45.19 205 VAL A N 1
ATOM 1700 C CA . VAL A 1 205 ? -1.749 9.591 -17.892 1.00 45.19 205 VAL A CA 1
ATOM 1701 C C . VAL A 1 205 ? -2.360 9.714 -16.487 1.00 45.19 205 VAL A C 1
ATOM 1703 O O . VAL A 1 205 ? -2.942 8.757 -15.969 1.00 45.19 205 VAL A O 1
ATOM 1706 N N . GLY A 1 206 ? -2.290 10.898 -15.868 1.00 42.62 206 GLY A N 1
ATOM 1707 C CA . GLY A 1 206 ? -2.875 11.182 -14.555 1.00 42.62 206 GLY A CA 1
ATOM 1708 C C . GLY A 1 206 ? -4.403 11.054 -14.504 1.00 42.62 206 GLY A C 1
ATOM 1709 O O . GLY A 1 206 ? -4.936 10.676 -13.451 1.00 42.62 206 GLY A O 1
ATOM 1710 N N . ALA A 1 207 ? -5.084 11.300 -15.629 1.00 43.84 207 ALA A N 1
ATOM 1711 C CA . ALA A 1 207 ? -6.540 11.231 -15.766 1.00 43.84 207 ALA A CA 1
ATOM 1712 C C . ALA A 1 207 ? -7.100 9.796 -15.707 1.00 43.84 207 ALA A C 1
ATOM 1714 O O . ALA A 1 207 ? -8.253 9.611 -15.322 1.00 43.84 207 ALA A O 1
ATOM 1715 N N . LEU A 1 208 ? -6.292 8.769 -16.008 1.00 44.66 208 LEU A N 1
ATOM 1716 C CA . LEU A 1 208 ? -6.725 7.369 -15.970 1.00 44.66 208 LEU A CA 1
ATOM 1717 C C . LEU A 1 208 ? -6.568 6.782 -14.546 1.00 44.66 208 LEU A C 1
ATOM 1719 O O . LEU A 1 208 ? -5.447 6.593 -14.056 1.00 44.66 208 LEU A O 1
ATOM 1723 N N . PRO A 1 209 ? -7.666 6.468 -13.825 1.00 44.44 209 PRO A N 1
ATOM 1724 C CA . PRO A 1 209 ? -7.615 6.141 -12.395 1.00 44.44 209 PRO A CA 1
ATOM 1725 C C . PRO A 1 209 ? -6.903 4.818 -12.071 1.00 44.44 209 PRO A C 1
ATOM 1727 O O . PRO A 1 209 ? -6.337 4.688 -10.984 1.00 44.44 209 PRO A O 1
ATOM 1730 N N . THR A 1 210 ? -6.907 3.866 -13.007 1.00 47.03 210 THR A N 1
ATOM 1731 C CA . THR A 1 210 ? -6.490 2.462 -12.821 1.00 47.03 210 THR A CA 1
ATOM 1732 C C . THR A 1 210 ? -5.230 2.071 -13.597 1.00 47.03 210 THR A C 1
ATOM 1734 O O . THR A 1 210 ? -4.468 1.232 -13.124 1.00 47.03 210 THR A O 1
ATOM 1737 N N . VAL A 1 211 ? -4.956 2.715 -14.735 1.00 50.00 211 VAL A N 1
ATOM 1738 C CA . VAL A 1 211 ? -3.812 2.396 -15.617 1.00 50.00 211 VAL A CA 1
ATOM 1739 C C . VAL A 1 211 ? -2.516 3.091 -15.171 1.00 50.00 211 VAL A C 1
ATOM 1741 O O . VAL A 1 211 ? -1.416 2.637 -15.478 1.00 50.00 211 VAL A O 1
ATOM 1744 N N . GLY A 1 212 ? -2.620 4.148 -14.357 1.00 55.19 212 GLY A N 1
ATOM 1745 C CA . GLY A 1 212 ? -1.478 4.987 -13.986 1.00 55.19 212 GLY A CA 1
ATOM 1746 C C . GLY A 1 212 ? -0.334 4.276 -13.247 1.00 55.19 212 GLY A C 1
ATOM 1747 O O . GLY A 1 212 ? 0.796 4.735 -13.337 1.00 55.19 212 GLY A O 1
ATOM 1748 N N . THR A 1 213 ? -0.564 3.156 -12.540 1.00 63.19 213 THR A N 1
ATOM 1749 C CA . THR A 1 213 ? 0.560 2.414 -11.923 1.00 63.19 213 THR A CA 1
ATOM 1750 C C . THR A 1 213 ? 1.338 1.561 -12.936 1.00 63.19 213 THR A C 1
ATOM 1752 O O . THR A 1 213 ? 2.539 1.380 -12.760 1.00 63.19 213 THR A O 1
ATOM 1755 N N . LEU A 1 214 ? 0.678 1.056 -13.987 1.00 66.88 214 LEU A N 1
ATOM 1756 C CA . LEU A 1 214 ? 1.299 0.255 -15.056 1.00 66.88 214 LEU A CA 1
ATOM 1757 C C . LEU A 1 214 ? 2.011 1.121 -16.100 1.00 66.88 214 LEU A C 1
ATOM 1759 O O . LEU A 1 214 ? 2.968 0.665 -16.724 1.00 66.88 214 LEU A O 1
ATOM 1763 N N . ALA A 1 215 ? 1.590 2.379 -16.242 1.00 67.50 215 ALA A N 1
ATOM 1764 C CA . ALA A 1 215 ? 2.256 3.342 -17.109 1.00 67.50 215 ALA A CA 1
ATOM 1765 C C . ALA A 1 215 ? 3.732 3.557 -16.724 1.00 67.50 215 ALA A C 1
ATOM 1767 O O . ALA A 1 215 ? 4.566 3.732 -17.603 1.00 67.50 215 ALA A O 1
ATOM 1768 N N . PHE A 1 216 ? 4.079 3.478 -15.432 1.00 71.81 216 PHE A N 1
ATOM 1769 C CA . PHE A 1 216 ? 5.463 3.665 -14.980 1.00 71.81 216 PHE A CA 1
ATOM 1770 C C . PHE A 1 216 ? 6.418 2.562 -15.466 1.00 71.81 216 PHE A C 1
ATOM 1772 O O . PHE A 1 216 ? 7.429 2.910 -16.072 1.00 71.81 216 PHE A O 1
ATOM 1779 N N . PRO A 1 217 ? 6.135 1.254 -15.269 1.00 76.00 217 PRO A N 1
ATOM 1780 C CA . PRO A 1 217 ? 6.905 0.201 -15.922 1.00 76.00 217 PRO A CA 1
ATOM 1781 C C . PRO A 1 217 ? 6.989 0.402 -17.436 1.00 76.00 217 PRO A C 1
ATOM 1783 O O . PRO A 1 217 ? 8.078 0.319 -17.995 1.00 76.00 217 PRO A O 1
ATOM 1786 N N . LEU A 1 218 ? 5.875 0.737 -18.092 1.00 72.56 218 LEU A N 1
ATOM 1787 C CA . LEU A 1 218 ? 5.853 0.923 -19.542 1.00 72.56 218 LEU A CA 1
ATOM 1788 C C . LEU A 1 218 ? 6.821 2.020 -20.009 1.00 72.56 218 LEU A C 1
ATOM 1790 O O . LEU A 1 218 ? 7.625 1.776 -20.902 1.00 72.56 218 LEU A O 1
ATOM 1794 N N . GLN A 1 219 ? 6.802 3.188 -19.366 1.00 73.38 219 GLN A N 1
ATOM 1795 C CA . GLN A 1 219 ? 7.733 4.281 -19.668 1.00 73.38 219 GLN A CA 1
ATOM 1796 C C . GLN A 1 219 ? 9.188 3.908 -19.342 1.00 73.38 219 GLN A C 1
ATOM 1798 O O . GLN A 1 219 ? 10.107 4.288 -20.057 1.00 73.38 219 GLN A O 1
ATOM 1803 N N . MET A 1 220 ? 9.407 3.126 -18.282 1.00 77.75 220 MET A N 1
ATOM 1804 C CA . MET A 1 220 ? 10.742 2.687 -17.872 1.00 77.75 220 MET A CA 1
ATOM 1805 C C . MET A 1 220 ? 11.334 1.604 -18.792 1.00 77.75 220 MET A C 1
ATOM 1807 O O . MET A 1 220 ? 12.547 1.390 -18.760 1.00 77.75 220 MET A O 1
ATOM 1811 N N . HIS A 1 221 ? 10.517 0.928 -19.613 1.00 81.62 221 HIS A N 1
ATOM 1812 C CA . HIS A 1 221 ? 10.944 -0.203 -20.452 1.00 81.62 221 HIS A CA 1
ATOM 1813 C C . HIS A 1 221 ? 12.092 0.156 -21.402 1.00 81.62 221 HIS A C 1
ATOM 1815 O O . HIS A 1 221 ? 12.999 -0.647 -21.589 1.00 81.62 221 HIS A O 1
ATOM 1821 N N . SER A 1 222 ? 12.126 1.384 -21.925 1.00 74.94 222 SER A N 1
ATOM 1822 C CA . SER A 1 222 ? 13.196 1.840 -22.823 1.00 74.94 222 SER A CA 1
ATOM 1823 C C . SER A 1 222 ? 14.558 1.998 -22.139 1.00 74.94 222 SER A C 1
ATOM 1825 O O . SER A 1 222 ? 15.585 1.819 -22.786 1.00 74.94 222 SER A O 1
ATOM 1827 N N . CYS A 1 223 ? 14.583 2.343 -20.847 1.00 75.25 223 CYS A N 1
ATOM 1828 C CA . CYS A 1 223 ? 15.821 2.611 -20.106 1.00 75.25 223 CYS A CA 1
ATOM 1829 C C . CYS A 1 223 ? 16.274 1.412 -19.264 1.00 75.25 223 CYS A C 1
ATOM 1831 O O . CYS A 1 223 ? 17.470 1.186 -19.097 1.00 75.25 223 CYS A O 1
ATOM 1833 N N . CYS A 1 224 ? 15.328 0.667 -18.689 1.00 83.75 224 CYS A N 1
ATOM 1834 C CA . CYS A 1 224 ? 15.574 -0.469 -17.799 1.00 83.75 224 CYS A CA 1
ATOM 1835 C C . CYS A 1 224 ? 14.552 -1.588 -18.081 1.00 83.75 224 CYS A C 1
ATOM 1837 O O . CYS A 1 224 ? 13.633 -1.801 -17.279 1.00 83.75 224 CYS A O 1
ATOM 1839 N N . PRO A 1 225 ? 14.695 -2.312 -19.209 1.00 85.31 225 PRO A N 1
ATOM 1840 C CA . PRO A 1 225 ? 13.715 -3.302 -19.663 1.00 85.31 225 PRO A CA 1
ATOM 1841 C C . PRO A 1 225 ? 13.562 -4.475 -18.690 1.00 85.31 225 PRO A C 1
ATOM 1843 O O . PRO A 1 225 ? 12.449 -4.943 -18.454 1.00 85.31 225 PRO A O 1
ATOM 1846 N N . GLU A 1 226 ? 14.655 -4.922 -18.062 1.00 89.00 226 GLU A N 1
ATOM 1847 C CA . GLU A 1 226 ? 14.618 -6.015 -17.082 1.00 89.00 226 GLU A CA 1
ATOM 1848 C C . GLU A 1 226 ? 13.778 -5.646 -15.852 1.00 89.00 226 GLU A C 1
ATOM 1850 O O . GLU A 1 226 ? 12.871 -6.389 -15.464 1.00 89.00 226 GLU A O 1
ATOM 1855 N N . LEU A 1 227 ? 14.040 -4.476 -15.258 1.00 88.31 227 LEU A N 1
ATOM 1856 C CA . LEU A 1 227 ? 13.284 -3.987 -14.108 1.00 88.31 227 LEU A CA 1
ATOM 1857 C C . LEU A 1 227 ? 11.824 -3.714 -14.478 1.00 88.31 227 LEU A C 1
ATOM 1859 O O . LEU A 1 227 ? 10.928 -4.053 -13.707 1.00 88.31 227 LEU A O 1
ATOM 1863 N N . SER A 1 228 ? 11.567 -3.145 -15.656 1.00 86.81 228 SER A N 1
ATOM 1864 C CA . SER A 1 228 ? 10.207 -2.899 -16.140 1.00 86.81 228 SER A CA 1
ATOM 1865 C C . SER A 1 228 ? 9.418 -4.200 -16.279 1.00 86.81 228 SER A C 1
ATOM 1867 O O . SER A 1 228 ? 8.336 -4.338 -15.703 1.00 86.81 228 SER A O 1
ATOM 1869 N N . THR A 1 229 ? 10.014 -5.189 -16.943 1.00 89.75 229 THR A N 1
ATOM 1870 C CA . THR A 1 229 ? 9.447 -6.529 -17.115 1.00 89.75 229 THR A CA 1
ATOM 1871 C C . THR A 1 229 ? 9.139 -7.174 -15.769 1.00 89.75 229 THR A C 1
ATOM 1873 O O . THR A 1 229 ? 8.048 -7.715 -15.573 1.00 89.75 229 THR A O 1
ATOM 1876 N N . PHE A 1 230 ? 10.068 -7.087 -14.812 1.00 92.62 230 PHE A N 1
ATOM 1877 C CA . PHE A 1 230 ? 9.844 -7.567 -13.450 1.00 92.62 230 PHE A CA 1
ATOM 1878 C C . PHE A 1 230 ? 8.626 -6.891 -12.806 1.00 92.62 230 PHE A C 1
ATOM 1880 O O . PHE A 1 230 ? 7.749 -7.583 -12.290 1.00 92.62 230 PHE A O 1
ATOM 1887 N N . LEU A 1 231 ? 8.527 -5.560 -12.870 1.00 89.38 231 LEU A N 1
ATOM 1888 C CA . LEU A 1 231 ? 7.399 -4.833 -12.287 1.00 89.38 231 LEU A CA 1
ATOM 1889 C C . LEU A 1 231 ? 6.072 -5.207 -12.944 1.00 89.38 231 LEU A C 1
ATOM 1891 O O . LEU A 1 231 ? 5.089 -5.410 -12.234 1.00 89.38 231 LEU A O 1
ATOM 1895 N N . MET A 1 232 ? 6.027 -5.316 -14.273 1.00 88.38 232 MET A N 1
ATOM 1896 C CA . MET A 1 232 ? 4.816 -5.730 -14.988 1.00 88.38 232 MET A CA 1
ATOM 1897 C C . MET A 1 232 ? 4.371 -7.132 -14.561 1.00 88.38 232 MET A C 1
ATOM 1899 O O . MET A 1 232 ? 3.190 -7.336 -14.273 1.00 88.38 232 MET A O 1
ATOM 1903 N N . ARG A 1 233 ? 5.312 -8.078 -14.441 1.00 90.25 233 ARG A N 1
ATOM 1904 C CA . ARG A 1 233 ? 5.039 -9.437 -13.949 1.00 90.25 233 ARG A CA 1
ATOM 1905 C C . ARG A 1 233 ? 4.557 -9.440 -12.500 1.00 90.25 233 ARG A C 1
ATOM 1907 O O . ARG A 1 233 ? 3.587 -10.127 -12.194 1.00 90.25 233 ARG A O 1
ATOM 1914 N N . ASP A 1 234 ? 5.167 -8.643 -11.628 1.00 89.75 234 ASP A N 1
ATOM 1915 C CA . ASP A 1 234 ? 4.735 -8.483 -10.236 1.00 89.75 234 ASP A CA 1
ATOM 1916 C C . ASP A 1 234 ? 3.324 -7.886 -10.122 1.00 89.75 234 ASP A C 1
ATOM 1918 O O . ASP A 1 234 ? 2.504 -8.354 -9.329 1.00 89.75 234 ASP A O 1
ATOM 1922 N N . PHE A 1 235 ? 2.988 -6.902 -10.956 1.00 85.50 235 PHE A N 1
ATOM 1923 C CA . PHE A 1 235 ? 1.627 -6.375 -11.020 1.00 85.50 235 PHE A CA 1
ATOM 1924 C C . PHE A 1 235 ? 0.624 -7.418 -11.500 1.00 85.50 235 PHE A C 1
ATOM 1926 O O . PHE A 1 235 ? -0.432 -7.566 -10.882 1.00 85.50 235 PHE A O 1
ATOM 1933 N N . ALA A 1 236 ? 0.947 -8.148 -12.565 1.00 85.44 236 ALA A N 1
ATOM 1934 C CA . ALA A 1 236 ? 0.077 -9.185 -13.099 1.00 85.44 236 ALA A CA 1
ATOM 1935 C C . ALA A 1 236 ? -0.146 -10.314 -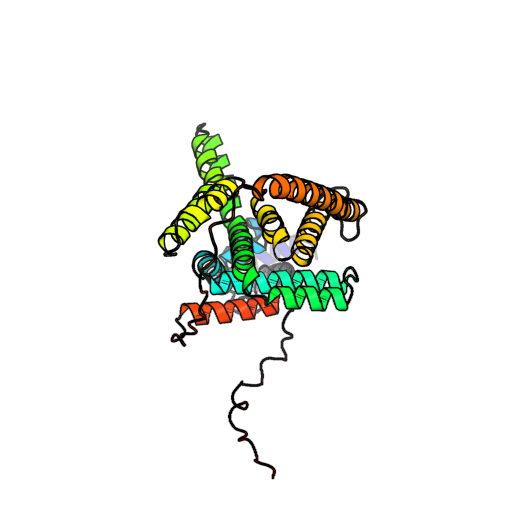12.081 1.00 85.44 236 ALA A C 1
ATOM 1937 O O . ALA A 1 236 ? -1.287 -10.720 -11.862 1.00 85.44 236 ALA A O 1
ATOM 1938 N N . ALA A 1 237 ? 0.905 -10.727 -11.369 1.00 86.88 237 ALA A N 1
ATOM 1939 C CA . ALA A 1 237 ? 0.812 -11.679 -10.266 1.00 86.88 237 ALA A CA 1
ATOM 1940 C C . ALA A 1 237 ? -0.147 -11.190 -9.164 1.00 86.88 237 ALA A C 1
ATOM 1942 O O . ALA A 1 237 ? -1.051 -11.910 -8.740 1.00 86.88 237 ALA A O 1
ATOM 1943 N N . GLN A 1 238 ? -0.023 -9.927 -8.744 1.00 85.00 238 GLN A N 1
ATOM 1944 C CA . GLN A 1 238 ? -0.917 -9.337 -7.741 1.00 85.00 238 GLN A CA 1
ATOM 1945 C C . GLN A 1 238 ? -2.374 -9.217 -8.206 1.00 85.00 238 GLN A C 1
ATOM 1947 O O . GLN A 1 238 ? -3.280 -9.254 -7.370 1.00 85.00 238 GLN A O 1
ATOM 1952 N N . VAL A 1 239 ? -2.614 -9.011 -9.502 1.00 82.00 239 VAL A N 1
ATOM 1953 C CA . VAL A 1 239 ? -3.967 -9.005 -10.077 1.00 82.00 239 VAL A CA 1
ATOM 1954 C C . VAL A 1 239 ? -4.534 -10.421 -10.070 1.00 82.00 239 VAL A C 1
ATOM 1956 O O . VAL A 1 239 ? -5.625 -10.624 -9.539 1.00 82.00 239 VAL A O 1
ATOM 1959 N N . GLY A 1 240 ? -3.765 -11.401 -10.550 1.00 80.81 240 GLY A N 1
ATOM 1960 C CA . GLY A 1 240 ? -4.155 -12.810 -10.544 1.00 80.81 240 GLY A CA 1
ATOM 1961 C C . GLY A 1 240 ? -4.460 -13.337 -9.140 1.00 80.81 240 GLY A C 1
ATOM 1962 O O . GLY A 1 240 ? -5.433 -14.062 -8.958 1.00 80.81 240 GLY A O 1
ATOM 1963 N N . HIS A 1 241 ? -3.702 -12.906 -8.129 1.00 81.38 241 HIS A N 1
ATOM 1964 C CA . HIS A 1 241 ? -3.925 -13.285 -6.732 1.00 81.38 241 HIS A CA 1
ATOM 1965 C C . HIS A 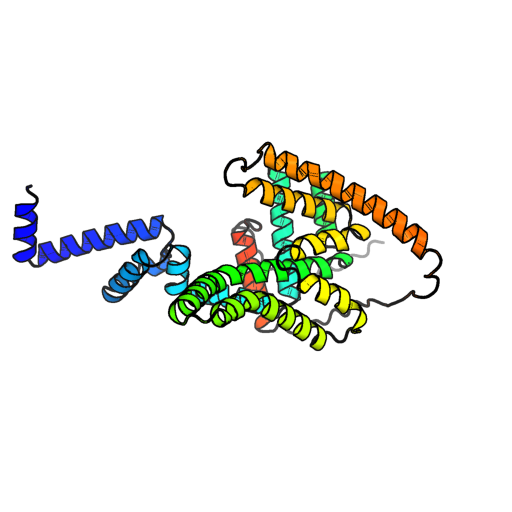1 241 ? -5.231 -12.728 -6.138 1.00 81.38 241 HIS A C 1
ATOM 1967 O O . HIS A 1 241 ? -5.809 -13.340 -5.247 1.00 81.38 241 HIS A O 1
ATOM 1973 N N . ARG A 1 242 ? -5.710 -11.564 -6.601 1.00 78.81 242 ARG A N 1
ATOM 1974 C CA . ARG A 1 242 ? -6.911 -10.905 -6.050 1.00 78.81 242 ARG A CA 1
ATOM 1975 C C . ARG A 1 242 ? -8.228 -11.394 -6.656 1.00 78.81 242 ARG A C 1
ATOM 1977 O O . ARG A 1 242 ? -9.278 -10.879 -6.276 1.00 78.81 242 ARG A O 1
ATOM 1984 N N . LEU A 1 243 ? -8.199 -12.344 -7.591 1.00 79.62 243 LEU A N 1
ATOM 1985 C CA . LEU A 1 243 ? -9.421 -12.863 -8.199 1.00 79.62 243 LEU A CA 1
ATOM 1986 C C . LEU A 1 243 ? -10.181 -13.771 -7.215 1.00 79.62 243 LEU A C 1
ATOM 1988 O O . LEU A 1 243 ? -9.628 -14.780 -6.785 1.00 79.62 243 LEU A O 1
ATOM 1992 N N . PRO A 1 244 ? -11.450 -13.462 -6.888 1.00 65.00 244 PRO A N 1
ATOM 1993 C CA . PRO A 1 244 ? -12.165 -14.041 -5.745 1.00 65.00 244 PRO A CA 1
ATOM 1994 C C . PRO A 1 244 ? -12.557 -15.526 -5.871 1.00 65.00 244 PRO A C 1
ATOM 1996 O O . PRO A 1 244 ? -13.115 -16.066 -4.925 1.00 65.00 244 PRO A O 1
ATOM 1999 N N . ILE A 1 245 ? -12.285 -16.192 -7.001 1.00 73.44 245 ILE A N 1
ATOM 2000 C CA . ILE A 1 245 ? -12.695 -17.594 -7.244 1.00 73.44 245 ILE A CA 1
ATOM 2001 C C . ILE A 1 245 ? -11.516 -18.480 -7.661 1.00 73.44 245 ILE A C 1
ATOM 2003 O O . ILE A 1 245 ? -11.384 -19.601 -7.186 1.00 73.44 245 ILE A O 1
ATOM 2007 N N . TYR A 1 246 ? -10.644 -17.980 -8.534 1.00 79.19 246 TYR A N 1
ATOM 2008 C CA . TYR A 1 246 ? -9.527 -18.760 -9.079 1.00 79.19 246 TYR A CA 1
ATOM 2009 C C . TYR A 1 246 ? -8.155 -18.236 -8.651 1.00 79.19 246 TYR A C 1
ATOM 2011 O O . TYR A 1 246 ? -7.144 -18.881 -8.918 1.00 79.19 246 TYR A O 1
ATOM 2019 N N . GLY A 1 247 ? -8.124 -17.069 -8.001 1.00 72.75 247 GLY A N 1
ATOM 2020 C CA . GLY A 1 247 ? -6.904 -16.442 -7.525 1.00 72.75 247 GLY A CA 1
ATOM 2021 C C . GLY A 1 247 ? -6.319 -17.150 -6.310 1.00 72.75 247 GLY A C 1
ATOM 2022 O O . GLY A 1 247 ? -6.983 -17.885 -5.587 1.00 72.75 247 GLY A O 1
ATOM 2023 N N . GLY A 1 248 ? -5.032 -16.927 -6.093 1.00 78.88 248 GLY A N 1
ATOM 2024 C CA . GLY A 1 248 ? -4.272 -17.542 -5.016 1.00 78.88 248 GLY A CA 1
ATOM 2025 C C . GLY A 1 248 ? -2.790 -17.461 -5.326 1.00 78.88 248 GLY A C 1
ATOM 2026 O O . GLY A 1 248 ? -2.409 -17.236 -6.477 1.00 78.88 248 GLY A O 1
ATOM 2027 N N . LYS A 1 249 ? -1.952 -17.580 -4.295 1.00 81.50 249 LYS A N 1
ATOM 2028 C CA . LYS A 1 249 ? -0.502 -17.601 -4.485 1.00 81.50 249 LYS A CA 1
ATOM 2029 C C . LYS A 1 249 ? -0.132 -18.909 -5.188 1.00 81.50 249 LYS A C 1
ATOM 2031 O O . LYS A 1 249 ? -0.615 -19.961 -4.782 1.00 81.50 249 LYS A O 1
ATOM 2036 N N . ASP A 1 250 ? 0.664 -18.812 -6.244 1.00 82.31 250 ASP A N 1
ATOM 2037 C CA . ASP A 1 250 ? 1.078 -19.919 -7.111 1.00 82.31 250 ASP A CA 1
ATOM 2038 C C . ASP A 1 250 ? -0.102 -20.605 -7.840 1.00 82.31 250 ASP A C 1
ATOM 2040 O O . ASP A 1 250 ? -0.027 -21.758 -8.262 1.00 82.31 250 ASP A O 1
ATOM 2044 N N . SER A 1 251 ? -1.210 -19.875 -8.032 1.00 86.44 251 SER A N 1
ATOM 2045 C CA . SER A 1 251 ? -2.385 -20.362 -8.770 1.00 86.44 251 SER A CA 1
ATOM 2046 C C . SER A 1 251 ? -2.157 -20.396 -10.287 1.00 86.44 251 SER A C 1
ATOM 2048 O O . SER A 1 251 ? -1.372 -19.629 -10.852 1.00 86.44 251 SER A O 1
ATOM 2050 N N . ARG A 1 252 ? -2.916 -21.249 -10.994 1.00 86.62 252 ARG A N 1
ATOM 2051 C CA . ARG A 1 252 ? -2.897 -21.299 -12.470 1.00 86.62 252 ARG A CA 1
ATOM 2052 C C . ARG A 1 252 ? -3.266 -19.954 -13.093 1.00 86.62 252 ARG A C 1
ATOM 2054 O O . ARG A 1 252 ? -2.679 -19.581 -14.106 1.00 86.62 252 ARG A O 1
ATOM 2061 N N . THR A 1 253 ? -4.195 -19.215 -12.486 1.00 85.44 253 THR A N 1
ATOM 2062 C CA . THR A 1 253 ? -4.550 -17.871 -12.949 1.00 85.44 253 THR A CA 1
ATOM 2063 C C . THR A 1 253 ? -3.416 -16.892 -12.741 1.00 85.44 253 THR A C 1
ATOM 2065 O O . THR A 1 253 ? -3.104 -16.159 -13.670 1.00 85.44 253 THR A O 1
ATOM 2068 N N . GLU A 1 254 ? -2.748 -16.897 -11.584 1.00 86.31 254 GLU A N 1
ATOM 2069 C CA . GLU A 1 254 ? -1.566 -16.057 -11.369 1.00 86.31 254 GLU A CA 1
ATOM 2070 C C . GLU A 1 254 ? -0.514 -16.308 -12.454 1.00 86.31 254 GLU A C 1
ATOM 2072 O O . GLU A 1 254 ? -0.040 -15.366 -13.087 1.00 86.31 254 GLU A O 1
ATOM 2077 N N . MET A 1 255 ? -0.216 -17.577 -12.738 1.00 86.38 255 MET A N 1
ATOM 2078 C CA . MET A 1 255 ? 0.751 -17.938 -13.771 1.00 86.38 255 MET A CA 1
ATOM 2079 C C . MET A 1 255 ? 0.288 -17.524 -15.176 1.00 86.38 255 MET A C 1
ATOM 2081 O O . MET A 1 255 ? 1.105 -17.084 -15.984 1.00 86.38 255 MET A O 1
ATOM 2085 N N . ALA A 1 256 ? -1.012 -17.617 -15.475 1.00 87.31 256 ALA A N 1
ATOM 2086 C CA . ALA A 1 256 ? -1.580 -17.135 -16.734 1.00 87.31 256 ALA A CA 1
ATOM 2087 C C . ALA A 1 256 ? -1.432 -15.610 -16.883 1.00 87.31 256 ALA A C 1
ATOM 2089 O O . ALA A 1 256 ? -1.011 -15.146 -17.940 1.00 87.31 256 ALA A O 1
ATOM 2090 N N . PHE A 1 257 ? -1.681 -14.843 -15.817 1.00 87.25 257 PHE A N 1
ATOM 2091 C CA . PHE A 1 257 ? -1.455 -13.394 -15.792 1.00 87.25 257 PHE A CA 1
ATOM 2092 C C . PHE A 1 257 ? 0.029 -13.038 -15.945 1.00 87.25 257 PHE A C 1
ATOM 2094 O O . PHE A 1 257 ? 0.378 -12.130 -16.695 1.00 87.25 257 PHE A O 1
ATOM 2101 N N . ILE A 1 258 ? 0.933 -13.760 -15.281 1.00 87.19 258 ILE A N 1
ATOM 2102 C CA . ILE A 1 258 ? 2.376 -13.547 -15.458 1.00 87.19 258 ILE A CA 1
ATOM 2103 C C . ILE A 1 258 ? 2.781 -13.829 -16.913 1.00 87.19 258 ILE A C 1
ATOM 2105 O O . ILE A 1 258 ? 3.553 -13.067 -17.493 1.00 87.19 258 ILE A O 1
ATOM 2109 N N . LYS A 1 259 ? 2.240 -14.886 -17.531 1.00 89.19 259 LYS A N 1
ATOM 2110 C CA . LYS A 1 259 ? 2.504 -15.221 -18.938 1.00 89.19 259 LYS A CA 1
ATOM 2111 C C . LYS A 1 259 ? 1.923 -14.193 -19.908 1.00 89.19 259 LYS A C 1
ATOM 2113 O O . LYS A 1 259 ? 2.597 -13.868 -20.882 1.00 89.19 259 LYS A O 1
ATOM 2118 N N . SER A 1 260 ? 0.738 -13.636 -19.643 1.00 86.69 260 SER A N 1
ATOM 2119 C CA . SER A 1 260 ? 0.137 -12.619 -20.519 1.00 86.69 260 SER A CA 1
ATOM 2120 C C . SER A 1 260 ? 0.996 -11.358 -20.624 1.00 86.69 260 SER A C 1
ATOM 2122 O O . SER A 1 260 ? 0.977 -10.690 -21.653 1.00 86.69 260 SER A O 1
ATOM 2124 N N . VAL A 1 261 ? 1.802 -11.051 -19.601 1.00 87.69 261 VAL A N 1
ATOM 2125 C CA . VAL A 1 261 ? 2.764 -9.937 -19.652 1.00 87.69 261 VAL A CA 1
ATOM 2126 C C . VAL A 1 261 ? 3.799 -10.123 -20.761 1.00 87.69 261 VAL A C 1
ATOM 2128 O O . VAL A 1 261 ? 4.181 -9.136 -21.376 1.00 87.69 261 VAL A O 1
ATOM 2131 N N . ASN A 1 262 ? 4.226 -11.352 -21.069 1.00 89.69 262 ASN A N 1
ATOM 2132 C CA . ASN A 1 262 ? 5.193 -11.577 -22.149 1.00 89.69 262 ASN A CA 1
ATOM 2133 C C . ASN A 1 262 ? 4.621 -11.154 -23.511 1.00 89.69 262 ASN A C 1
ATOM 2135 O O . ASN A 1 262 ? 5.325 -10.513 -24.280 1.00 89.69 262 ASN A O 1
ATOM 2139 N N . VAL A 1 263 ? 3.335 -11.433 -23.760 1.00 86.31 263 VAL A N 1
ATOM 2140 C CA . VAL A 1 263 ? 2.633 -10.994 -24.979 1.00 86.31 263 VAL A CA 1
ATOM 2141 C C . VAL A 1 263 ? 2.571 -9.469 -25.041 1.00 86.31 263 VAL A C 1
ATOM 2143 O O . VAL A 1 263 ? 2.826 -8.871 -26.079 1.00 86.31 263 VAL A O 1
ATOM 2146 N N . VAL A 1 264 ? 2.273 -8.819 -23.913 1.00 81.56 264 VAL A N 1
ATOM 2147 C CA . VAL A 1 264 ? 2.245 -7.352 -23.835 1.00 81.56 264 VAL A CA 1
ATOM 2148 C C . VAL A 1 264 ? 3.626 -6.758 -24.124 1.00 81.56 264 VAL A C 1
ATOM 2150 O O . VAL A 1 264 ? 3.716 -5.799 -24.881 1.00 81.56 264 VAL A O 1
ATOM 2153 N N . ILE A 1 265 ? 4.695 -7.331 -23.567 1.00 85.44 265 ILE A N 1
ATOM 2154 C CA . ILE A 1 265 ? 6.075 -6.886 -23.817 1.00 85.44 265 ILE A CA 1
ATOM 2155 C C . ILE A 1 265 ? 6.442 -7.050 -25.292 1.00 85.44 265 ILE A C 1
ATOM 2157 O O . ILE A 1 265 ? 6.982 -6.122 -25.882 1.00 85.44 265 ILE A O 1
ATOM 2161 N N . GLU A 1 266 ? 6.099 -8.180 -25.905 1.00 86.25 266 GLU A N 1
ATOM 2162 C CA . GLU A 1 266 ? 6.361 -8.417 -27.325 1.00 86.25 266 GLU A CA 1
ATOM 2163 C C . GLU A 1 266 ? 5.642 -7.390 -28.211 1.00 86.25 266 GLU A C 1
ATOM 2165 O O . GLU A 1 266 ? 6.250 -6.806 -29.107 1.00 86.25 266 GLU A O 1
ATOM 2170 N N . LEU A 1 267 ? 4.378 -7.081 -27.905 1.00 82.12 267 LEU A N 1
ATOM 2171 C CA . LEU A 1 267 ? 3.627 -6.025 -28.588 1.00 82.12 267 LEU A CA 1
ATOM 2172 C C . LEU A 1 267 ? 4.265 -4.643 -28.403 1.00 82.12 267 LEU A C 1
ATOM 2174 O O . LEU A 1 267 ? 4.330 -3.869 -29.359 1.00 82.12 267 LEU A O 1
ATOM 2178 N N . ILE A 1 268 ? 4.754 -4.329 -27.200 1.00 80.88 268 ILE A N 1
ATOM 2179 C CA . ILE A 1 268 ? 5.470 -3.077 -26.922 1.00 80.88 268 ILE A CA 1
ATOM 2180 C C . ILE A 1 268 ? 6.761 -3.010 -27.740 1.00 80.88 268 ILE A C 1
ATOM 2182 O O . ILE A 1 268 ? 7.044 -1.973 -28.333 1.00 80.88 268 ILE A O 1
ATOM 2186 N N . ASP A 1 269 ? 7.523 -4.097 -27.820 1.00 83.00 269 ASP A N 1
ATOM 2187 C CA . ASP A 1 269 ? 8.770 -4.141 -28.582 1.00 83.00 269 ASP A CA 1
ATOM 2188 C C . ASP A 1 269 ? 8.514 -4.005 -30.089 1.00 83.00 269 ASP A C 1
ATOM 2190 O O . ASP A 1 269 ? 9.242 -3.281 -30.773 1.00 83.00 269 ASP A O 1
ATOM 2194 N N . ILE A 1 270 ? 7.461 -4.642 -30.615 1.00 85.06 270 ILE A N 1
ATOM 2195 C CA . ILE A 1 270 ? 7.011 -4.468 -32.005 1.00 85.06 270 ILE A CA 1
ATOM 2196 C C . ILE A 1 270 ? 6.627 -3.006 -32.254 1.00 85.06 270 ILE A C 1
ATOM 2198 O O . ILE A 1 270 ? 7.092 -2.400 -33.222 1.00 85.06 270 ILE A O 1
ATOM 2202 N N . TRP A 1 271 ? 5.829 -2.415 -31.363 1.00 77.75 271 TRP A N 1
ATOM 2203 C CA . TRP A 1 271 ? 5.412 -1.019 -31.460 1.00 77.75 271 TRP A CA 1
ATOM 2204 C C . TRP A 1 271 ? 6.605 -0.060 -31.425 1.00 77.75 271 TRP A C 1
ATOM 2206 O O . TRP A 1 271 ? 6.718 0.818 -32.278 1.00 77.75 271 TRP A O 1
ATOM 2216 N N . LEU A 1 272 ? 7.536 -0.246 -30.486 1.00 77.75 272 LEU A N 1
ATOM 2217 C CA . LEU A 1 272 ? 8.738 0.578 -30.365 1.00 77.75 272 LEU A CA 1
ATOM 2218 C C . LEU A 1 272 ? 9.636 0.454 -31.597 1.00 77.75 272 LEU A C 1
ATOM 2220 O O . LEU A 1 272 ? 10.153 1.470 -32.058 1.00 77.75 272 LEU A O 1
ATOM 2224 N N . LYS A 1 273 ? 9.794 -0.745 -32.170 1.00 81.88 273 LYS A N 1
ATOM 2225 C CA . LYS A 1 273 ? 10.516 -0.936 -33.441 1.00 81.88 273 LYS A CA 1
ATOM 2226 C C . LYS A 1 273 ? 9.844 -0.172 -34.585 1.00 81.88 273 LYS A C 1
ATOM 2228 O O . LYS A 1 273 ? 10.531 0.505 -35.346 1.00 81.88 273 LYS A O 1
ATOM 2233 N N . LEU A 1 274 ? 8.516 -0.222 -34.665 1.00 77.94 274 LEU A N 1
ATOM 2234 C CA . LEU A 1 274 ? 7.733 0.429 -35.718 1.00 77.94 274 LEU A CA 1
ATOM 2235 C C . LEU A 1 274 ? 7.736 1.963 -35.599 1.00 77.94 274 LEU A C 1
ATOM 2237 O O . LEU A 1 274 ? 7.867 2.665 -36.599 1.00 77.94 274 LEU A O 1
ATOM 2241 N N . VAL A 1 275 ? 7.655 2.496 -34.378 1.00 74.81 275 VAL A N 1
ATOM 2242 C CA . VAL A 1 275 ? 7.735 3.941 -34.110 1.00 74.81 275 VAL A CA 1
ATOM 2243 C C . VAL A 1 275 ? 9.158 4.462 -34.298 1.00 74.81 275 VAL A C 1
ATOM 2245 O O . VAL A 1 275 ? 9.345 5.507 -34.918 1.00 74.81 275 VAL A O 1
ATOM 2248 N N . ARG A 1 276 ? 10.176 3.729 -33.834 1.00 67.31 276 ARG A N 1
ATOM 2249 C CA . ARG A 1 276 ? 11.584 4.115 -34.016 1.00 67.31 276 ARG A CA 1
ATOM 2250 C C . ARG A 1 276 ? 11.991 4.089 -35.488 1.00 67.31 276 ARG A C 1
ATOM 2252 O O . ARG A 1 276 ? 12.718 4.975 -35.918 1.00 67.31 276 ARG A O 1
ATOM 2259 N N . SER A 1 277 ? 11.453 3.156 -36.278 1.00 62.06 277 SER A N 1
ATOM 2260 C CA . SER A 1 277 ? 11.597 3.156 -37.741 1.00 62.06 277 SER A CA 1
ATOM 2261 C C . SER A 1 277 ? 11.045 4.425 -38.401 1.00 62.06 277 SER A C 1
ATOM 2263 O O . SER A 1 277 ? 11.498 4.765 -39.486 1.00 62.06 277 SER A O 1
ATOM 2265 N N . ARG A 1 278 ? 10.087 5.122 -37.773 1.00 54.28 278 ARG A N 1
ATOM 2266 C CA . ARG A 1 278 ? 9.534 6.395 -38.266 1.00 54.28 278 ARG A CA 1
ATOM 2267 C C . ARG A 1 278 ? 10.229 7.628 -37.687 1.00 54.28 278 ARG A C 1
ATOM 2269 O O . ARG A 1 278 ? 10.216 8.674 -38.317 1.00 54.28 278 ARG A O 1
ATOM 2276 N N . SER A 1 279 ? 10.829 7.534 -36.498 1.00 50.56 279 SER A N 1
ATOM 2277 C CA . SER A 1 279 ? 11.467 8.683 -35.839 1.00 50.56 279 SER A CA 1
ATOM 2278 C C . SER A 1 279 ? 12.922 8.919 -36.261 1.00 50.56 279 SER A C 1
ATOM 2280 O O . SER A 1 279 ? 13.461 9.986 -35.977 1.00 50.56 279 SER A O 1
ATOM 2282 N N . VAL A 1 280 ? 13.573 7.950 -36.919 1.00 46.28 280 VAL A N 1
ATOM 2283 C CA . VAL A 1 280 ? 14.963 8.082 -37.407 1.00 46.28 280 VAL A CA 1
ATOM 2284 C C . VAL A 1 280 ? 15.106 9.157 -38.501 1.00 46.28 280 VAL A C 1
ATOM 2286 O O . VAL A 1 280 ? 16.195 9.689 -38.671 1.00 46.28 280 VAL A O 1
ATOM 2289 N N . GLU A 1 281 ? 14.016 9.590 -39.143 1.00 45.84 281 GLU A N 1
ATOM 2290 C CA . GLU A 1 281 ? 14.021 10.738 -40.069 1.00 45.84 281 GLU A CA 1
ATOM 2291 C C . GLU A 1 281 ? 13.886 12.116 -39.387 1.00 45.84 281 GLU A C 1
ATOM 2293 O O . GLU A 1 281 ? 14.100 13.136 -40.035 1.00 45.84 281 GLU A O 1
ATOM 2298 N N . ALA A 1 282 ? 13.569 12.190 -38.086 1.00 43.12 282 ALA A N 1
ATOM 2299 C CA . ALA A 1 282 ? 13.112 13.438 -37.454 1.00 43.12 282 ALA A CA 1
ATOM 2300 C C . ALA A 1 282 ? 13.935 13.927 -36.244 1.00 43.12 282 ALA A C 1
ATOM 2302 O O . ALA A 1 282 ? 13.498 14.837 -35.541 1.00 43.12 282 ALA A O 1
ATOM 2303 N N . SER A 1 283 ? 15.096 13.344 -35.917 1.00 41.28 283 SER A N 1
ATOM 2304 C CA . SER A 1 283 ? 15.801 13.691 -34.662 1.00 41.28 283 SER A CA 1
ATOM 2305 C C . SER A 1 283 ? 17.330 13.714 -34.764 1.00 41.28 283 SER A C 1
ATOM 2307 O O . SER A 1 283 ? 18.021 13.045 -34.000 1.00 41.28 283 SER A O 1
ATOM 2309 N N . SER A 1 284 ? 17.866 14.538 -35.669 1.00 38.34 284 SER A N 1
ATOM 2310 C CA . SER A 1 284 ? 19.287 14.939 -35.698 1.00 38.34 284 SER A CA 1
ATOM 2311 C C . SER A 1 284 ? 19.608 16.183 -34.848 1.00 38.34 284 SER A C 1
ATOM 2313 O O . SER A 1 284 ? 20.767 16.570 -34.742 1.00 38.34 284 SER A O 1
ATOM 2315 N N . HIS A 1 285 ? 18.626 16.791 -34.178 1.00 38.91 285 HIS A N 1
ATOM 2316 C CA . HIS A 1 285 ? 18.841 17.960 -33.323 1.00 38.91 285 HIS A CA 1
ATOM 2317 C C . HIS A 1 285 ? 18.174 17.760 -31.964 1.00 38.91 285 HIS A C 1
ATOM 2319 O O . HIS A 1 285 ? 16.984 18.018 -31.856 1.00 38.91 285 HIS A O 1
ATOM 2325 N N . LEU A 1 286 ? 18.920 17.280 -30.957 1.00 33.62 286 LEU A N 1
ATOM 2326 C CA . LEU A 1 286 ? 18.769 17.600 -29.518 1.00 33.62 286 LEU A CA 1
ATOM 2327 C C . LEU A 1 286 ? 19.598 16.628 -28.655 1.00 33.62 286 LEU A C 1
ATOM 2329 O O . LEU A 1 286 ? 19.088 15.69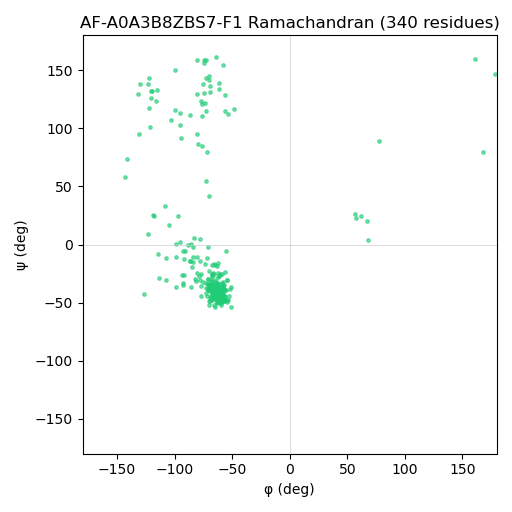6 -28.040 1.00 33.62 286 LEU A O 1
ATOM 2333 N N . ALA A 1 287 ? 20.902 16.887 -28.574 1.00 35.28 287 ALA A N 1
ATOM 2334 C CA . ALA A 1 287 ? 21.719 16.554 -27.409 1.00 35.28 287 ALA A CA 1
ATOM 2335 C C . ALA A 1 287 ? 22.199 17.907 -26.864 1.00 35.28 287 ALA A C 1
ATOM 2337 O O . ALA A 1 287 ? 22.715 18.730 -27.609 1.00 35.28 287 ALA A O 1
ATOM 2338 N N . THR A 1 288 ? 21.967 18.283 -25.616 1.00 35.34 288 THR A N 1
ATOM 2339 C CA . THR A 1 288 ? 22.638 17.768 -24.422 1.00 35.34 288 THR A CA 1
ATOM 2340 C C . THR A 1 288 ? 22.054 18.536 -23.231 1.00 35.34 288 THR A C 1
ATOM 2342 O O . THR A 1 288 ? 21.747 19.720 -23.359 1.00 35.34 288 THR A O 1
ATOM 2345 N N . LEU A 1 289 ? 21.935 17.912 -22.058 1.00 32.09 289 LEU A N 1
ATOM 2346 C CA . LEU A 1 289 ? 21.819 18.662 -20.806 1.00 32.09 289 LEU A CA 1
ATOM 2347 C C . LEU A 1 289 ? 22.794 18.087 -19.774 1.00 32.09 289 LEU A C 1
ATOM 2349 O O . LEU A 1 289 ? 22.801 16.872 -19.560 1.00 32.09 289 LEU A O 1
ATOM 2353 N N . PRO A 1 290 ? 23.609 18.933 -19.123 1.00 35.12 290 PRO A N 1
ATOM 2354 C CA . PRO A 1 290 ? 24.507 18.495 -18.073 1.00 35.12 290 PRO A CA 1
ATOM 2355 C C . PRO A 1 290 ? 23.703 18.260 -16.791 1.00 35.12 290 PRO A C 1
ATOM 2357 O O . PRO A 1 290 ? 23.074 19.169 -16.250 1.00 35.12 290 PRO A O 1
ATOM 2360 N N . ILE A 1 291 ? 23.743 17.033 -16.277 1.00 36.72 291 ILE A N 1
ATOM 2361 C CA . ILE A 1 291 ? 23.292 16.719 -14.919 1.00 36.72 291 ILE A CA 1
ATOM 2362 C C . ILE A 1 291 ? 24.533 16.778 -14.028 1.00 36.72 291 ILE A C 1
ATOM 2364 O O . ILE A 1 291 ? 25.265 15.802 -13.893 1.00 36.72 291 ILE A O 1
ATOM 2368 N N . GLY A 1 292 ? 24.797 17.949 -13.453 1.00 32.53 292 GLY A N 1
ATOM 2369 C CA . GLY A 1 292 ? 25.791 18.098 -12.391 1.00 32.53 292 GLY A CA 1
ATOM 2370 C C . GLY A 1 292 ? 25.198 17.676 -11.040 1.00 32.53 292 GLY A C 1
ATOM 2371 O O . GLY A 1 292 ? 24.121 18.163 -10.684 1.00 32.53 292 GLY A O 1
ATOM 2372 N N . PRO A 1 293 ? 25.854 16.806 -10.251 1.00 39.12 293 PRO A N 1
ATOM 2373 C CA . PRO A 1 293 ? 25.419 16.522 -8.892 1.00 39.12 293 PRO A CA 1
ATOM 2374 C C . PRO A 1 293 ? 25.906 17.634 -7.953 1.00 39.12 293 PRO A C 1
ATOM 2376 O O . PRO A 1 293 ? 27.022 17.599 -7.444 1.00 39.12 293 PRO A O 1
ATOM 2379 N N . ALA A 1 294 ? 25.060 18.628 -7.681 1.00 32.16 294 ALA A N 1
ATOM 2380 C CA . ALA A 1 294 ? 25.285 19.540 -6.563 1.00 32.16 294 ALA A CA 1
ATOM 2381 C C . ALA A 1 294 ? 24.827 18.860 -5.261 1.00 32.16 294 ALA A C 1
ATOM 2383 O O . ALA A 1 294 ? 23.684 19.010 -4.823 1.00 32.16 294 ALA A O 1
ATOM 2384 N N . VAL A 1 295 ? 25.716 18.083 -4.639 1.00 40.41 295 VAL A N 1
ATOM 2385 C CA . VAL A 1 295 ? 25.526 17.601 -3.264 1.00 40.41 295 VAL A CA 1
ATOM 2386 C C . VAL A 1 295 ? 25.818 18.768 -2.322 1.00 40.41 295 VAL A C 1
ATOM 2388 O O . VAL A 1 295 ? 26.931 18.947 -1.840 1.00 40.41 295 VAL A O 1
ATOM 2391 N N . GLN A 1 296 ? 24.808 19.604 -2.084 1.00 38.91 296 GLN A N 1
ATOM 2392 C CA . GLN A 1 296 ? 24.834 20.542 -0.966 1.00 38.91 296 GLN A CA 1
ATOM 2393 C C . GLN A 1 296 ? 24.519 19.779 0.322 1.00 38.91 296 GLN A C 1
ATOM 2395 O O . GLN A 1 296 ? 23.468 19.141 0.451 1.00 38.91 296 GLN A O 1
ATOM 2400 N N . THR A 1 297 ? 25.421 19.862 1.296 1.00 41.41 297 THR A N 1
ATOM 2401 C CA . THR A 1 297 ? 25.213 19.402 2.672 1.00 41.41 297 THR A CA 1
ATOM 2402 C C . THR A 1 297 ? 24.244 20.353 3.374 1.00 41.41 297 THR A C 1
ATOM 2404 O O . THR A 1 297 ? 24.632 21.269 4.096 1.00 41.41 297 THR A O 1
ATOM 2407 N N . VAL A 1 298 ? 22.954 20.175 3.096 1.00 49.44 298 VAL A N 1
ATOM 2408 C CA . VAL A 1 298 ? 21.869 20.945 3.710 1.00 49.44 298 VAL A CA 1
ATOM 2409 C C . VAL A 1 298 ? 21.671 20.464 5.149 1.00 49.44 298 VAL A C 1
ATOM 2411 O O . VAL A 1 298 ? 21.534 19.263 5.389 1.00 49.44 298 VAL A O 1
ATOM 2414 N N . LYS A 1 299 ? 21.626 21.401 6.108 1.00 51.38 299 LYS A N 1
ATOM 2415 C CA . LYS A 1 299 ? 21.174 21.142 7.486 1.00 51.38 299 LYS A CA 1
ATOM 2416 C C . LYS A 1 299 ? 19.851 20.376 7.433 1.00 51.38 299 LYS A C 1
ATOM 2418 O O . LYS A 1 299 ? 18.865 20.913 6.937 1.00 51.38 299 LYS A O 1
ATOM 2423 N N . LEU A 1 300 ? 19.839 19.141 7.942 1.00 59.59 300 LEU A N 1
ATOM 2424 C CA . LEU A 1 300 ? 18.654 18.280 7.940 1.00 59.59 300 LEU A CA 1
ATOM 2425 C C . LEU A 1 300 ? 17.481 19.026 8.587 1.00 59.59 300 LEU A C 1
ATOM 2427 O O . LEU A 1 300 ? 17.491 19.329 9.789 1.00 59.59 300 LEU A O 1
ATOM 2431 N N . SER A 1 301 ? 16.481 19.343 7.772 1.00 81.12 301 SER A N 1
ATOM 2432 C CA . SER A 1 301 ? 15.263 20.008 8.214 1.00 81.12 301 SER A CA 1
ATOM 2433 C C . SER A 1 301 ? 14.503 19.099 9.189 1.00 81.12 301 SER A C 1
ATOM 2435 O O . SER A 1 301 ? 14.723 17.885 9.245 1.00 81.12 301 SER A O 1
ATOM 2437 N N . ALA A 1 302 ? 13.580 19.654 9.979 1.00 81.88 302 ALA A N 1
ATOM 2438 C CA . ALA A 1 302 ? 12.711 18.837 10.836 1.00 81.88 302 ALA A CA 1
ATOM 2439 C C . ALA A 1 302 ? 11.956 17.752 10.034 1.00 81.88 302 ALA A C 1
ATOM 2441 O O . ALA A 1 302 ? 11.734 16.648 10.534 1.00 81.88 302 ALA A O 1
ATOM 2442 N N . TRP A 1 303 ? 11.652 18.040 8.766 1.00 79.06 303 TRP A N 1
ATOM 2443 C CA . TRP A 1 303 ? 11.044 17.109 7.820 1.00 79.06 303 TRP A CA 1
ATOM 2444 C C . TRP A 1 303 ? 11.977 15.973 7.400 1.00 79.06 303 TRP A C 1
ATOM 2446 O O . TRP A 1 303 ? 11.508 14.848 7.260 1.00 79.06 303 TRP A O 1
ATOM 2456 N N . ASP A 1 304 ? 13.282 16.218 7.262 1.00 83.38 304 ASP A N 1
ATOM 2457 C CA . ASP A 1 304 ? 14.248 15.163 6.929 1.00 83.38 304 ASP A CA 1
ATOM 2458 C C . ASP A 1 304 ? 14.424 14.176 8.090 1.00 83.38 304 ASP A C 1
ATOM 2460 O O . ASP A 1 304 ? 14.491 12.966 7.874 1.00 83.38 304 ASP A O 1
ATOM 2464 N N . ARG A 1 305 ? 14.410 14.665 9.338 1.00 86.06 305 ARG A N 1
ATOM 2465 C CA . ARG A 1 305 ? 14.412 13.793 10.528 1.00 86.06 305 ARG A CA 1
ATOM 2466 C C . ARG A 1 305 ? 13.139 12.955 10.621 1.00 86.06 305 ARG A C 1
ATOM 2468 O O . ARG A 1 305 ? 13.210 11.758 10.892 1.00 86.06 305 ARG A O 1
ATOM 2475 N N . ALA A 1 306 ? 11.980 13.565 10.364 1.00 87.12 306 ALA A N 1
ATOM 2476 C CA . ALA A 1 306 ? 10.713 12.840 10.304 1.00 87.12 306 ALA A CA 1
ATOM 2477 C C . ALA A 1 306 ? 10.721 11.791 9.179 1.00 87.12 306 ALA A C 1
ATOM 2479 O O . ALA A 1 306 ? 10.308 10.656 9.404 1.00 87.12 306 ALA A O 1
ATOM 2480 N N . ALA A 1 307 ? 11.247 12.136 8.001 1.00 87.31 307 ALA A N 1
ATOM 2481 C CA . ALA A 1 307 ? 11.406 11.225 6.872 1.00 87.31 307 ALA A CA 1
ATOM 2482 C C . ALA A 1 307 ? 12.288 10.023 7.227 1.00 87.31 307 ALA A C 1
ATOM 2484 O O . ALA A 1 307 ? 11.859 8.888 7.033 1.00 87.31 307 ALA A O 1
ATOM 2485 N N . ALA A 1 308 ? 13.470 10.256 7.803 1.00 87.94 308 ALA A N 1
ATOM 2486 C CA . ALA A 1 308 ? 14.384 9.195 8.219 1.00 87.94 308 ALA A CA 1
ATOM 2487 C C . ALA A 1 308 ? 13.741 8.251 9.249 1.00 87.94 308 ALA A C 1
ATOM 2489 O O . ALA A 1 308 ? 13.752 7.036 9.057 1.00 87.94 308 ALA A O 1
ATOM 2490 N N . LYS A 1 309 ? 13.090 8.805 10.284 1.00 90.88 309 LYS A N 1
ATOM 2491 C CA . LYS A 1 309 ? 12.372 8.017 11.299 1.00 90.88 309 LYS A CA 1
ATOM 2492 C C . LYS A 1 309 ? 11.286 7.138 10.672 1.00 90.88 309 LYS A C 1
ATOM 2494 O O . LYS A 1 309 ? 11.180 5.958 10.994 1.00 90.88 309 LYS A O 1
ATOM 2499 N N . GLN A 1 310 ? 10.482 7.700 9.769 1.00 91.00 310 GLN A N 1
ATOM 2500 C CA . GLN A 1 310 ? 9.410 6.953 9.112 1.00 91.00 310 GLN A CA 1
ATOM 2501 C C . GLN A 1 310 ? 9.958 5.884 8.152 1.00 91.00 310 GLN A C 1
ATOM 2503 O O . GLN A 1 310 ? 9.404 4.789 8.097 1.00 91.00 310 GLN A O 1
ATOM 2508 N N . LEU A 1 311 ? 11.055 6.148 7.433 1.00 89.94 311 LEU A N 1
ATOM 2509 C CA . LEU A 1 311 ? 11.711 5.146 6.581 1.00 89.94 311 LEU A CA 1
ATOM 2510 C C . LEU A 1 311 ? 12.282 3.981 7.397 1.00 89.94 311 LEU A C 1
ATOM 2512 O O . LEU A 1 311 ? 12.126 2.838 6.976 1.00 89.94 311 LEU A O 1
ATOM 2516 N N . ALA A 1 312 ? 12.881 4.251 8.561 1.00 88.56 312 ALA A N 1
ATOM 2517 C CA . ALA A 1 312 ? 13.372 3.218 9.474 1.00 88.56 312 ALA A CA 1
ATOM 2518 C C . ALA A 1 312 ? 12.228 2.350 10.025 1.00 88.56 312 ALA A C 1
ATOM 2520 O O . ALA A 1 312 ? 12.296 1.124 10.012 1.00 88.56 312 ALA A O 1
ATOM 2521 N N . GLN A 1 313 ? 11.115 2.970 10.425 1.00 89.06 313 GLN A N 1
ATOM 2522 C CA . GLN A 1 313 ? 9.941 2.221 10.875 1.00 89.06 313 GLN A CA 1
ATOM 2523 C C . GLN A 1 313 ? 9.360 1.349 9.752 1.00 89.06 313 GLN A C 1
ATOM 2525 O O . GLN A 1 313 ? 8.997 0.198 9.979 1.00 89.06 313 GLN A O 1
ATOM 2530 N N . ILE A 1 314 ? 9.298 1.872 8.525 1.00 88.06 314 ILE A N 1
ATOM 2531 C CA . ILE A 1 314 ? 8.815 1.123 7.360 1.00 88.06 314 ILE A CA 1
ATOM 2532 C C . ILE A 1 314 ? 9.778 -0.010 7.003 1.00 88.06 314 ILE A C 1
ATOM 2534 O O . ILE A 1 314 ? 9.324 -1.104 6.685 1.00 88.06 314 ILE A O 1
ATOM 2538 N N . SER A 1 315 ? 11.093 0.206 7.046 1.00 87.69 315 SER A N 1
ATOM 2539 C CA . SER A 1 315 ? 12.060 -0.853 6.746 1.00 87.69 315 SER A CA 1
ATOM 2540 C C . SER A 1 315 ? 11.930 -2.017 7.733 1.00 87.69 315 SER A C 1
ATOM 2542 O O . SER A 1 315 ? 11.963 -3.168 7.297 1.00 87.69 315 SER A O 1
ATOM 2544 N N . LEU A 1 316 ? 11.669 -1.730 9.011 1.00 88.19 316 LEU A N 1
ATOM 2545 C CA . LEU A 1 316 ? 11.365 -2.723 10.043 1.00 88.19 316 LEU A CA 1
ATOM 2546 C C . LEU A 1 316 ? 10.014 -3.416 9.796 1.00 88.19 316 LEU A C 1
ATOM 2548 O O . LEU A 1 316 ? 9.956 -4.642 9.763 1.00 88.19 316 LEU A O 1
ATOM 2552 N N . GLU A 1 317 ? 8.941 -2.666 9.514 1.00 86.75 317 GLU A N 1
ATOM 2553 C CA . GLU A 1 317 ? 7.614 -3.221 9.167 1.00 86.75 317 GLU A CA 1
ATOM 2554 C C . GLU A 1 317 ? 7.659 -4.140 7.931 1.00 86.75 317 GLU A C 1
ATOM 2556 O O . GLU A 1 317 ? 6.887 -5.094 7.806 1.00 86.75 317 GLU A O 1
ATOM 2561 N N . LEU A 1 318 ? 8.550 -3.847 6.984 1.00 85.56 318 LEU A N 1
ATOM 2562 C CA . LEU A 1 318 ? 8.765 -4.647 5.782 1.00 85.56 318 LEU A CA 1
ATOM 2563 C C . LEU A 1 318 ? 9.732 -5.825 6.015 1.00 85.56 318 LEU A C 1
ATOM 2565 O O . LEU A 1 318 ? 9.954 -6.593 5.078 1.00 85.56 318 LEU A O 1
ATOM 2569 N N . GLY A 1 319 ? 10.291 -5.974 7.221 1.00 85.06 319 GLY A N 1
ATOM 2570 C CA . GLY A 1 319 ? 11.276 -7.000 7.574 1.00 85.06 319 GLY A CA 1
ATOM 2571 C C . GLY A 1 319 ? 12.618 -6.819 6.862 1.00 85.06 319 GLY A C 1
ATOM 2572 O O . GLY A 1 319 ? 13.362 -7.782 6.680 1.00 85.06 319 GLY A O 1
ATOM 2573 N N . LEU A 1 320 ? 12.914 -5.611 6.369 1.00 80.88 320 LEU A N 1
ATOM 2574 C CA . LEU A 1 320 ? 14.125 -5.326 5.599 1.00 80.88 320 LEU A CA 1
ATOM 2575 C C . LEU A 1 320 ? 15.366 -5.161 6.472 1.00 80.88 320 LEU A C 1
ATOM 2577 O O . LEU A 1 320 ? 16.457 -5.457 5.989 1.00 80.88 320 LEU A O 1
ATOM 2581 N N . VAL A 1 321 ? 15.177 -4.737 7.718 1.00 77.75 321 VAL A N 1
ATOM 2582 C CA . VAL A 1 321 ? 16.209 -4.585 8.745 1.00 77.75 321 VAL A CA 1
ATOM 2583 C C . VAL A 1 321 ? 15.814 -5.481 9.917 1.00 77.75 321 VAL A C 1
ATOM 2585 O O . VAL A 1 321 ? 14.684 -5.406 10.391 1.00 77.75 321 VAL A O 1
ATOM 2588 N N . SER A 1 322 ? 16.721 -6.363 10.340 1.00 58.34 322 SER A N 1
ATOM 2589 C CA . SER A 1 322 ? 16.552 -7.138 11.573 1.00 58.34 322 SER A CA 1
ATOM 2590 C C . SER A 1 322 ? 16.819 -6.219 12.768 1.00 58.34 322 SER A C 1
ATOM 2592 O O . SER A 1 322 ? 17.776 -5.445 12.716 1.00 58.34 322 SER A O 1
ATOM 2594 N N . GLU A 1 323 ? 16.014 -6.307 13.832 1.00 49.69 323 GLU A N 1
ATOM 2595 C CA . GLU A 1 323 ? 16.072 -5.447 15.036 1.00 49.69 323 GLU A CA 1
ATOM 2596 C C . GLU A 1 323 ? 17.450 -5.406 15.744 1.00 49.69 323 GLU A C 1
ATOM 2598 O O . GLU A 1 323 ? 17.650 -4.608 16.651 1.00 49.69 323 GLU A O 1
ATOM 2603 N N . GLY A 1 324 ? 18.432 -6.209 15.319 1.00 45.28 324 GLY A N 1
ATOM 2604 C CA . GLY A 1 324 ? 19.786 -6.258 15.884 1.00 45.28 324 GLY A CA 1
ATOM 2605 C C . GLY A 1 324 ? 20.867 -5.414 15.190 1.00 45.28 324 GLY A C 1
ATOM 2606 O O . GLY A 1 324 ? 22.020 -5.493 15.601 1.00 45.28 324 GLY A O 1
ATOM 2607 N N . ALA A 1 325 ? 20.565 -4.643 14.138 1.00 44.38 325 ALA A N 1
ATOM 2608 C CA . ALA A 1 325 ? 21.598 -3.907 13.384 1.00 44.38 325 ALA A CA 1
ATOM 2609 C C . ALA A 1 325 ? 21.882 -2.472 13.888 1.00 44.38 325 ALA A C 1
ATOM 2611 O O . ALA A 1 325 ? 22.799 -1.823 13.390 1.00 44.38 325 ALA A O 1
ATOM 2612 N N . GLU A 1 326 ? 21.126 -1.963 14.865 1.00 44.50 326 GLU A N 1
ATOM 2613 C CA . GLU A 1 326 ? 21.129 -0.538 15.245 1.00 44.50 326 GLU A CA 1
ATOM 2614 C C . GLU A 1 326 ? 22.039 -0.186 16.445 1.00 44.50 326 GLU A C 1
ATOM 2616 O O . GLU A 1 326 ? 21.829 0.827 17.105 1.00 44.50 326 GLU A O 1
ATOM 2621 N N . SER A 1 327 ? 23.083 -0.978 16.735 1.00 36.44 327 SER A N 1
ATOM 2622 C CA . SER A 1 327 ? 24.010 -0.703 17.854 1.00 36.44 327 SER A CA 1
ATOM 2623 C C . SER A 1 327 ? 25.472 -0.451 17.459 1.00 36.44 327 SE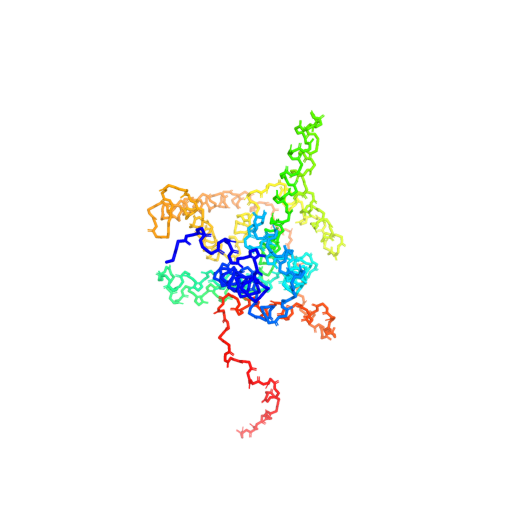R A C 1
ATOM 2625 O O . SER A 1 327 ? 26.369 -0.643 18.280 1.00 36.44 327 SER A O 1
ATOM 2627 N N . ARG A 1 328 ? 25.751 -0.004 16.229 1.00 34.03 328 ARG A N 1
ATOM 2628 C CA . ARG A 1 328 ? 27.058 0.593 15.902 1.00 34.03 328 ARG A CA 1
ATOM 2629 C C . ARG A 1 328 ? 26.867 2.021 15.396 1.00 34.03 328 ARG A C 1
ATOM 2631 O O . ARG A 1 328 ? 26.476 2.194 14.242 1.00 34.03 328 ARG A O 1
ATOM 2638 N N . PRO A 1 329 ? 27.099 3.049 16.234 1.00 37.88 329 PRO A N 1
ATOM 2639 C CA . PRO A 1 329 ? 27.131 4.417 15.748 1.00 37.88 329 PRO A CA 1
ATOM 2640 C C . PRO A 1 329 ? 28.255 4.556 14.715 1.00 37.88 329 PRO A C 1
ATOM 2642 O O . PRO A 1 329 ? 29.367 4.066 14.905 1.00 37.88 329 PRO A O 1
ATOM 2645 N N . ALA A 1 330 ? 27.933 5.201 13.597 1.00 39.72 330 ALA A N 1
ATOM 2646 C CA . ALA A 1 330 ? 28.820 5.464 12.469 1.00 39.72 330 ALA A CA 1
ATOM 2647 C C . ALA A 1 330 ? 29.859 6.557 12.794 1.00 39.72 330 ALA A C 1
ATOM 2649 O O . ALA A 1 330 ? 29.944 7.561 12.089 1.00 39.72 330 ALA A O 1
ATOM 2650 N N . THR A 1 331 ? 30.617 6.383 13.879 1.00 41.28 331 THR A N 1
ATOM 2651 C CA . THR A 1 331 ? 31.626 7.352 14.338 1.00 41.28 331 THR A CA 1
ATOM 2652 C C . THR A 1 331 ? 33.069 6.888 14.098 1.00 41.28 331 THR A C 1
ATOM 2654 O O . THR A 1 331 ? 33.962 7.721 14.132 1.00 41.28 331 THR A O 1
ATOM 2657 N N . ASP A 1 332 ? 33.309 5.621 13.736 1.00 35.66 332 ASP A N 1
ATOM 2658 C CA . ASP A 1 332 ? 34.674 5.057 13.627 1.00 35.66 332 ASP A CA 1
ATOM 2659 C C . ASP A 1 332 ? 35.204 4.865 12.190 1.00 35.66 332 ASP A C 1
ATOM 2661 O O . ASP A 1 332 ? 36.184 4.160 11.972 1.00 35.66 332 ASP A O 1
ATOM 2665 N N . MET A 1 333 ? 34.603 5.499 11.177 1.00 39.06 333 MET A N 1
ATOM 2666 C CA . MET A 1 333 ? 35.132 5.477 9.796 1.00 39.06 333 MET A CA 1
ATOM 2667 C C . MET A 1 333 ? 35.744 6.812 9.345 1.00 39.06 333 MET A C 1
ATOM 2669 O O . MET A 1 333 ? 35.698 7.162 8.166 1.00 39.06 333 MET A O 1
ATOM 2673 N N . ALA A 1 334 ? 36.359 7.552 10.269 1.00 41.78 334 ALA A N 1
ATOM 2674 C CA . ALA A 1 334 ? 37.259 8.652 9.937 1.00 41.78 334 ALA A CA 1
ATOM 2675 C C . ALA A 1 334 ? 38.657 8.377 10.512 1.00 41.78 334 ALA A C 1
ATOM 2677 O O . ALA A 1 334 ? 38.794 8.073 11.688 1.00 41.78 334 ALA A O 1
ATOM 2678 N N . MET A 1 335 ? 39.674 8.551 9.661 1.00 42.38 335 MET A N 1
ATOM 2679 C CA . MET A 1 335 ? 41.120 8.411 9.903 1.00 42.38 335 MET A CA 1
ATOM 2680 C C . MET A 1 335 ? 41.702 6.988 9.969 1.00 42.38 335 MET A C 1
ATOM 2682 O O . MET A 1 335 ? 41.987 6.449 11.031 1.00 42.38 335 MET A O 1
ATOM 2686 N N . GLN A 1 336 ? 42.101 6.477 8.802 1.00 32.88 336 GLN A N 1
ATOM 2687 C CA . GLN A 1 336 ? 43.455 5.931 8.663 1.00 32.88 336 GLN A CA 1
ATOM 2688 C C . GLN A 1 336 ? 44.170 6.689 7.533 1.00 32.88 336 GLN A C 1
ATOM 2690 O O . GLN A 1 336 ? 43.682 6.679 6.400 1.00 32.88 336 GLN A O 1
ATOM 2695 N N . PRO A 1 337 ? 45.273 7.408 7.815 1.00 43.81 337 PRO A N 1
ATOM 2696 C CA . PRO A 1 337 ? 46.069 8.054 6.782 1.00 43.81 337 PRO A CA 1
ATOM 2697 C C . PRO A 1 337 ? 46.868 7.010 5.995 1.00 43.81 337 PRO A C 1
ATOM 2699 O O . PRO A 1 337 ? 47.364 6.030 6.547 1.00 43.81 337 PRO A O 1
ATOM 2702 N N . ALA A 1 338 ? 46.993 7.255 4.692 1.00 38.78 338 ALA A N 1
ATOM 2703 C CA . ALA A 1 338 ? 47.792 6.466 3.771 1.00 38.78 338 ALA A CA 1
ATOM 2704 C C . ALA A 1 338 ? 49.253 6.381 4.246 1.00 38.78 338 ALA A C 1
ATOM 2706 O O . ALA A 1 338 ? 49.972 7.382 4.270 1.00 38.78 338 ALA A O 1
ATOM 2707 N N . ALA A 1 339 ? 49.694 5.173 4.593 1.00 40.62 339 ALA A N 1
ATOM 2708 C CA . ALA A 1 339 ? 51.105 4.862 4.720 1.00 40.62 339 ALA A CA 1
ATOM 2709 C C . ALA A 1 339 ? 51.715 4.804 3.312 1.00 40.62 339 ALA A C 1
ATOM 2711 O O . ALA A 1 339 ? 51.356 3.955 2.497 1.00 40.62 339 ALA A O 1
ATOM 2712 N N . LYS A 1 340 ? 52.631 5.737 3.038 1.00 42.25 340 LYS A N 1
ATOM 2713 C CA . LYS A 1 340 ? 53.620 5.620 1.964 1.00 42.25 340 LYS A CA 1
ATOM 2714 C C . LYS A 1 340 ? 54.420 4.336 2.181 1.00 42.25 340 LYS A C 1
ATOM 2716 O O . LYS A 1 340 ? 54.979 4.152 3.260 1.00 42.25 340 LYS A O 1
ATOM 2721 N N . VAL A 1 341 ? 54.522 3.506 1.150 1.00 47.28 341 VAL A N 1
ATOM 2722 C CA . VAL A 1 341 ? 55.581 2.502 1.034 1.00 47.28 341 VAL A CA 1
ATOM 2723 C C . VAL A 1 341 ? 56.344 2.798 -0.253 1.00 47.28 341 VAL A C 1
ATOM 2725 O O . VAL A 1 341 ? 55.724 3.098 -1.272 1.00 47.28 341 VAL A O 1
ATOM 2728 N N . ALA A 1 342 ? 57.665 2.804 -0.057 1.00 49.56 342 ALA A N 1
ATOM 2729 C CA . ALA A 1 342 ? 58.815 3.063 -0.922 1.00 49.56 342 ALA A CA 1
ATOM 2730 C C . ALA A 1 342 ? 58.629 2.940 -2.438 1.00 49.56 342 ALA A C 1
ATOM 2732 O O . ALA A 1 342 ? 58.086 1.908 -2.893 1.00 49.56 342 ALA A O 1
#

Sequence (342 aa):
QSFRDQLGQICRSREFRQQACQRWIAAEMSDWKSSQRISPAISRTFSRTKFGIHWLLSRTTPPRIHRWLTDSQIRQDRLTRMALLCVSPRFQCEFGRLLLRKRLRDWFSQQRLTESQWKRLNWQLNNPTIEEYIRGFGMHVGLKLLLPLLLPLKAVGAAASLASGNPFYFLIVLMTLPILRTAVTLWRMMASRRPVHDFRDALLVGALPTVGTLAFPLQMHSCCPELSTFLMRDFAAQVGHRLPIYGGKDSRTEMAFIKSVNVVIELIDIWLKLVRSRSVEASSHLATLPIGPAVQTVKLSAWDRAAAKQLAQISLELGLVSEGAESRPATDMAMQPAAKVA

Foldseek 3Di:
DDPVVLVVCCVPDPVSVVVVVVVVLVVVVVVLVVQVLDDPVVSVPDDPVNSVVLVVCPVVDRSVVSNCVNPPVVVVLLVLLLVCLLPPLVLLLLQLLLVLLLLLVVCVVVVVDDPVLSVVLNVVSPDPVCSVLSSLLSSVVSLVSCVVVLVVLLVVLVVCCVVVVNCVSNVCSVCVSLVVLLVSLVVVVVVDPDDPVVCPVVNVLSNDPPCNNLVSLLVCCVPCVSNSLSVQLSVLLVVQQPDPPQHHRVTPSSVVSSVVSVVVVVVSVVVCVVVVVVCVVPDPDDDDDDDDDPPDPDDQDPSNVSSVVSSVVVCVVSVVDDPPPPPDDPPPPDDDDDDDDD

Mean predicted aligned error: 12.94 Å

Solvent-accessible surface area (backbone atoms only — not comparable to full-atom values): 19660 Å² total; per-residue (Å²): 133,60,74,67,58,54,54,55,41,48,77,72,35,71,64,54,41,51,53,53,50,50,53,51,54,51,50,52,53,48,51,33,47,75,60,62,33,50,55,79,76,58,71,76,71,71,44,76,68,54,48,54,54,52,52,56,37,58,76,76,35,59,43,73,55,36,27,46,73,71,33,65,64,62,36,52,52,51,52,50,50,51,49,37,35,76,71,33,66,67,48,10,25,52,52,20,48,53,54,50,52,45,51,54,47,57,37,39,78,66,66,75,40,53,72,69,54,48,54,52,49,59,52,54,72,70,38,75,89,47,42,67,56,34,23,53,50,18,31,55,56,41,57,56,69,48,43,79,66,48,51,59,47,41,52,50,18,43,51,52,13,67,75,67,72,40,65,60,47,30,49,54,46,67,43,46,61,53,51,50,51,50,49,52,51,50,50,48,54,72,73,38,98,61,74,73,78,77,45,56,66,57,54,62,46,56,70,42,90,78,56,48,73,58,49,50,34,59,66,37,34,85,83,40,45,70,57,15,51,52,50,48,32,52,52,27,33,56,52,22,37,67,38,95,83,63,31,32,89,95,22,73,46,13,54,48,35,35,53,52,42,54,58,52,50,52,53,48,52,53,49,51,52,56,50,50,71,61,45,74,83,74,66,94,80,87,84,86,80,88,86,76,85,81,83,71,90,67,81,78,46,76,64,49,54,51,43,52,54,50,50,54,53,48,35,43,77,65,65,74,48,65,95,82,73,84,82,68,79,94,72,82,89,70,88,83,82,86,76,86,76,136